Protein AF-A0A5D0TD37-F1 (afdb_monomer_lite)

Foldseek 3Di:
DVVVVCVQQVHDPPHDCNVVVVCCCVPPVVVVVVVVVVVVVVVCCVVVDAFAADDVPDDQVDDDDDDCPDVVVVVVVVVVVVVVVVVVCCPVVPDDCPVVVVDDDDPPDDDPLPFDDLVCLLLLLCLLLQDQDKDWDPDDVIDIDGSSCCSPPVVVCCVVVCVVCVVVVVCVVVVDPDDDRHDFDLLNVLQVVLQVQLVVQLSVLSSVSSRLRVCCVVVVNDSVVSSVCSNVSNVPVSVVSSVVSSVVSVVVVVVLQCCQWQAAFAVDWDQDPVGDIDTDHDHPDDADPVRTGHDDDDSDDRDRYVVVVVLDDDDADDDPDGPDDDDDRPDDPPDDPPPPDPPDPDDDDDDDDDD

pLDDT: mean 88.81, std 14.33, range [35.94, 98.69]

Sequence (355 aa):
GSWLTSSIFGGEFPGTIIISRFFIAHVLLIPALLLALITVHLGLVFTQKHTQWPGPGRTNGNVVGERFFPRYALKQGGFFMIVFGVIALMGGLFQINPIWLFGPYEAWVVSAASQPDWYVMFLDGSTRLMPAWQIDIPLGDGYVIPPLFWPTVVLPGILVGLSTLYPFVEARHLKDYRTHHLLQRPRDVPARTAVGAMAVSFYLVLTLSGANDVIADKFQISLNAMTWAGRVGLLILPPLAYFVTYRICLGLQQHDREVLAHGVETGIIRRLPDGKFVEVHQPLSAQDHDGHGALEYTGWVVPKKMNRLGALGPAIRGFFYPIEKPVDAPVSPGHPPVEPRPERTEISSGSESRH

Secondary structure (DSSP, 8-state):
-HHHHHHHHTSSTT-SSHHHHHHHIIIIIHHHHHHHHHHHHHHHHHHH---B--BTTB-TT---S--IIIIIHHHHHHHHHHHHHHHHHHHHHS----GGGT-S--TT---TT----TTTHHHHHHHHH-----EEE-STT-EEE-TTHIIIIIHHHHHHHHHHHHHHHHHHHHT--S---BPPPGGGSHHHHHHHHHHHHHHHHHHHHHTHHHHHHHHT--HHHHHHHHHHHHHHHHHHHHHHHHHHHHHHHHHHHHHHHH-EEEEEEEE-TTS-EEEEEE-SS---TTS--PPPP-SSPPP-SGGGGT-SPPPPS-SSS-SSPPPPP---TT----PPPPP----PPP-----

Structure (mmCIF, N/CA/C/O backbone):
data_AF-A0A5D0TD37-F1
#
_entry.id   AF-A0A5D0TD37-F1
#
loop_
_atom_site.group_PDB
_atom_site.id
_atom_site.type_symbol
_atom_site.label_atom_id
_atom_site.label_alt_id
_atom_site.label_comp_id
_atom_site.label_asym_id
_atom_site.label_entity_id
_atom_site.label_seq_id
_atom_site.pdbx_PDB_ins_code
_atom_site.Cartn_x
_atom_site.Cartn_y
_atom_site.Cartn_z
_atom_site.occupancy
_atom_site.B_iso_or_equiv
_atom_site.auth_seq_id
_atom_site.auth_comp_id
_atom_site.auth_asym_id
_atom_site.auth_atom_id
_atom_site.pdbx_PDB_model_num
ATOM 1 N N . GLY A 1 1 ? -3.755 -3.400 29.882 1.00 87.69 1 GLY A N 1
ATOM 2 C CA . GLY A 1 1 ? -4.125 -3.882 31.229 1.00 87.69 1 GLY A CA 1
ATOM 3 C C . GLY A 1 1 ? -4.725 -2.749 32.040 1.00 87.69 1 GLY A C 1
ATOM 4 O O . GLY A 1 1 ? -4.600 -1.604 31.617 1.00 87.69 1 GLY A O 1
ATOM 5 N N . SER A 1 2 ? -5.343 -3.068 33.177 1.00 89.44 2 SER A N 1
ATOM 6 C CA . SER A 1 2 ? -6.130 -2.148 34.020 1.00 89.44 2 SER A CA 1
ATOM 7 C C . SER A 1 2 ? -5.374 -0.889 34.458 1.00 89.44 2 SER A C 1
ATOM 9 O O . SER A 1 2 ? -5.903 0.209 34.346 1.00 89.44 2 SER A O 1
ATOM 11 N N . TRP A 1 3 ? -4.105 -1.015 34.856 1.00 92.88 3 TRP A N 1
ATOM 12 C CA . TRP A 1 3 ? -3.267 0.139 35.210 1.00 92.88 3 TRP A CA 1
ATOM 13 C C . TRP A 1 3 ? -3.167 1.161 34.077 1.00 92.88 3 TRP A C 1
ATOM 15 O O . TRP A 1 3 ? -3.438 2.339 34.280 1.00 92.88 3 TRP A O 1
ATOM 25 N N . LEU A 1 4 ? -2.845 0.703 32.864 1.00 92.94 4 LEU A N 1
ATOM 26 C CA . LEU A 1 4 ? -2.710 1.581 31.704 1.00 92.94 4 LEU A CA 1
ATOM 27 C C . LEU A 1 4 ? -4.043 2.252 31.349 1.00 92.94 4 LEU A C 1
ATOM 29 O O . LEU A 1 4 ? -4.063 3.447 31.069 1.00 92.94 4 LEU A O 1
ATOM 33 N N . THR A 1 5 ? -5.155 1.511 31.384 1.00 91.75 5 THR A N 1
ATOM 34 C CA . THR A 1 5 ? -6.478 2.078 31.087 1.00 91.75 5 THR A CA 1
ATOM 35 C C . THR A 1 5 ? -6.867 3.125 32.126 1.00 91.75 5 THR A C 1
ATOM 37 O O . THR A 1 5 ? -7.169 4.255 31.749 1.00 91.75 5 THR A O 1
ATOM 40 N N . SER A 1 6 ? -6.757 2.822 33.423 1.00 92.06 6 SER A N 1
ATOM 41 C CA . SER A 1 6 ? -7.055 3.784 34.490 1.00 92.06 6 SER A CA 1
ATOM 42 C C . SER A 1 6 ? -6.136 5.004 34.429 1.00 92.06 6 SER A C 1
ATOM 44 O O . SER A 1 6 ? -6.597 6.128 34.614 1.00 92.06 6 SER A O 1
ATOM 46 N N . SER A 1 7 ? -4.854 4.821 34.087 1.00 91.81 7 SER A N 1
ATOM 47 C CA . SER A 1 7 ? -3.923 5.931 33.887 1.00 91.81 7 SER A CA 1
ATOM 48 C C . SER A 1 7 ? -4.301 6.812 32.705 1.00 91.81 7 SER A C 1
ATOM 50 O O . SER A 1 7 ? -4.139 8.018 32.834 1.00 91.81 7 SER A O 1
ATOM 52 N N . ILE A 1 8 ? -4.801 6.262 31.591 1.00 92.25 8 ILE A N 1
ATOM 53 C CA . ILE A 1 8 ? -5.193 7.013 30.383 1.00 92.25 8 ILE A CA 1
ATOM 54 C C . ILE A 1 8 ? -6.526 7.748 30.571 1.00 92.25 8 ILE A C 1
ATOM 56 O O . ILE A 1 8 ? -6.632 8.916 30.191 1.00 92.25 8 ILE A O 1
ATOM 60 N N . PHE A 1 9 ? -7.518 7.104 31.186 1.00 93.12 9 PHE A N 1
ATOM 61 C CA . PHE A 1 9 ? -8.839 7.697 31.417 1.00 93.12 9 PHE A CA 1
ATOM 62 C C . PHE A 1 9 ? -8.908 8.562 32.681 1.00 93.12 9 PHE A C 1
ATOM 64 O O . PHE A 1 9 ? -9.804 9.394 32.800 1.00 93.12 9 PHE A O 1
ATOM 71 N N . GLY A 1 10 ? -7.953 8.408 33.604 1.00 91.31 10 GLY A N 1
ATOM 72 C CA . GLY A 1 10 ? -8.008 9.040 34.925 1.00 91.31 10 GLY A CA 1
ATOM 73 C C . GLY A 1 10 ? -9.051 8.413 35.851 1.00 91.31 10 GLY A C 1
ATOM 74 O O . GLY A 1 10 ? -9.553 9.098 36.734 1.00 91.31 10 GLY A O 1
ATOM 75 N N . GLY A 1 11 ? -9.408 7.147 35.624 1.00 91.56 11 GLY A N 1
ATOM 76 C CA . GLY A 1 11 ? -10.510 6.456 36.289 1.00 91.56 11 GLY A CA 1
ATOM 77 C C . GLY A 1 11 ? -11.172 5.440 35.359 1.00 91.56 11 GLY A C 1
ATOM 78 O O . GLY A 1 11 ? -10.503 4.850 34.507 1.00 91.56 11 GLY A O 1
ATOM 79 N N . GLU A 1 12 ? -12.479 5.243 35.527 1.00 90.31 12 GLU A N 1
ATOM 80 C CA . GLU A 1 12 ? -13.299 4.408 34.647 1.00 90.31 12 GLU A CA 1
ATOM 81 C C . GLU A 1 12 ? -13.673 5.135 33.347 1.00 90.31 12 GLU A C 1
ATOM 83 O O . GLU A 1 12 ? -13.739 6.365 33.278 1.00 90.31 12 GLU A O 1
ATOM 88 N N . PHE A 1 13 ? -13.914 4.355 32.295 1.00 89.31 13 PHE A N 1
ATOM 89 C CA . PHE A 1 13 ? -14.452 4.855 31.033 1.00 89.31 13 PHE A CA 1
ATOM 90 C C . PHE A 1 13 ? -15.883 5.401 31.232 1.00 89.31 13 PHE A C 1
ATOM 92 O O . PHE A 1 13 ? -16.647 4.783 31.972 1.00 89.31 13 PHE A O 1
ATOM 99 N N . PRO A 1 14 ? -16.295 6.504 30.567 1.00 86.62 14 PRO A N 1
ATOM 100 C CA . PRO A 1 14 ? -15.584 7.269 29.530 1.00 86.62 14 PRO A CA 1
ATOM 101 C C . PRO A 1 14 ? -14.564 8.296 30.046 1.00 86.62 14 PRO A C 1
ATOM 103 O O . PRO A 1 14 ? -13.754 8.790 29.262 1.00 86.62 14 PRO A O 1
ATOM 106 N N . GLY A 1 15 ? -14.553 8.583 31.351 1.00 87.81 15 GLY A N 1
ATOM 107 C CA . GLY A 1 15 ? -13.680 9.585 31.970 1.00 87.81 15 GLY A CA 1
ATOM 108 C C . GLY A 1 15 ? -13.962 11.027 31.513 1.00 87.81 15 GLY A C 1
ATOM 109 O O . GLY A 1 15 ? -14.724 11.276 30.583 1.00 87.81 15 GLY A O 1
ATOM 110 N N . THR A 1 16 ? -13.338 12.010 32.170 1.00 90.31 16 THR A N 1
ATOM 111 C CA . THR A 1 16 ? -13.520 13.448 31.853 1.00 90.31 16 THR A CA 1
ATOM 112 C C . THR A 1 16 ? -12.291 14.098 31.220 1.00 90.31 16 THR A C 1
ATOM 114 O O . THR A 1 16 ? -12.385 15.168 30.626 1.00 90.31 16 THR A O 1
ATOM 117 N N . ILE A 1 17 ? -11.125 13.453 31.317 1.00 93.56 17 ILE A N 1
ATOM 118 C CA . ILE A 1 17 ? -9.838 14.026 30.888 1.00 93.56 17 ILE A CA 1
ATOM 119 C C . ILE A 1 17 ? -9.311 13.444 29.572 1.00 93.56 17 ILE A C 1
ATOM 121 O O . ILE A 1 17 ? -8.309 13.931 29.045 1.00 93.56 17 ILE A O 1
ATOM 125 N N . ILE A 1 18 ? -9.961 12.404 29.036 1.00 93.06 18 ILE A N 1
ATOM 126 C CA . ILE A 1 18 ? -9.484 11.676 27.854 1.00 93.06 18 ILE A CA 1
ATOM 127 C C . ILE A 1 18 ? -9.431 12.569 26.612 1.00 93.06 18 ILE A C 1
ATOM 129 O O . ILE A 1 18 ? -8.417 12.586 25.917 1.00 93.06 18 ILE A O 1
ATOM 133 N N . ILE A 1 19 ? -10.473 13.376 26.387 1.00 93.44 19 ILE A N 1
ATOM 134 C CA . ILE A 1 19 ? -10.563 14.283 25.237 1.00 93.44 19 ILE A CA 1
ATOM 135 C C . ILE A 1 19 ? -9.440 15.318 25.303 1.00 93.44 19 ILE A C 1
ATOM 137 O O . ILE A 1 19 ? -8.712 15.488 24.331 1.00 93.44 19 ILE A O 1
ATOM 141 N N . SER A 1 20 ? -9.228 15.950 26.460 1.00 94.50 20 SER A N 1
ATOM 142 C CA . SER A 1 20 ? -8.161 16.942 26.644 1.00 94.50 20 SER A CA 1
ATOM 143 C C . SER A 1 20 ? -6.769 16.347 26.417 1.00 94.50 20 SER A C 1
ATOM 145 O O . SER A 1 20 ? -5.919 16.965 25.777 1.00 94.50 20 SER A O 1
ATOM 147 N N . ARG A 1 21 ? -6.530 15.119 26.893 1.00 94.75 21 ARG A N 1
ATOM 148 C CA . ARG A 1 21 ? -5.259 14.412 26.671 1.00 94.75 21 ARG A CA 1
ATOM 149 C C . ARG A 1 21 ? -5.041 14.078 25.202 1.00 94.75 21 ARG A C 1
ATOM 151 O O . ARG A 1 21 ? -3.959 14.329 24.675 1.00 94.75 21 ARG A O 1
ATOM 158 N N . PHE A 1 22 ? -6.059 13.535 24.542 1.00 95.00 22 PHE A N 1
ATOM 159 C CA . PHE A 1 22 ? -5.979 13.176 23.130 1.00 95.00 22 PHE A CA 1
ATOM 160 C C . PHE A 1 22 ? -5.899 14.405 22.232 1.00 95.00 22 PHE A C 1
ATOM 162 O O . PHE A 1 22 ? -5.194 14.350 21.235 1.00 95.00 22 PHE A O 1
ATOM 169 N N . PHE A 1 23 ? -6.503 15.531 22.611 1.00 96.94 23 PHE A N 1
ATOM 170 C CA . PHE A 1 23 ? -6.333 16.802 21.912 1.00 96.94 23 PHE A CA 1
ATOM 171 C C . PHE A 1 23 ? -4.865 17.250 21.911 1.00 96.94 23 PHE A C 1
ATOM 173 O O . PHE A 1 23 ? -4.303 17.507 20.848 1.00 96.94 23 PHE A O 1
ATOM 180 N N . ILE A 1 24 ? -4.202 17.260 23.076 1.00 97.19 24 ILE A N 1
ATOM 181 C CA . ILE A 1 24 ? -2.771 17.606 23.174 1.00 97.19 24 ILE A CA 1
ATOM 182 C C . ILE A 1 24 ? -1.916 16.601 22.391 1.00 97.19 24 ILE A C 1
ATOM 184 O O . ILE A 1 24 ? -1.012 16.992 21.650 1.00 97.19 24 ILE A O 1
ATOM 188 N N . ALA A 1 25 ? -2.206 15.304 22.519 1.00 97.00 25 ALA A N 1
ATOM 189 C CA . ALA A 1 25 ? -1.480 14.277 21.784 1.00 97.00 25 ALA A CA 1
ATOM 190 C C . ALA A 1 25 ? -1.639 14.436 20.263 1.00 97.00 25 ALA A C 1
ATOM 192 O O . ALA A 1 25 ? -0.654 14.354 19.536 1.00 97.00 25 ALA A O 1
ATOM 193 N N . HIS A 1 26 ? -2.855 14.697 19.787 1.00 96.62 26 HIS A N 1
ATOM 194 C CA . HIS A 1 26 ? -3.200 14.748 18.371 1.00 96.62 26 HIS A CA 1
ATOM 195 C C . HIS A 1 26 ? -2.776 16.045 17.685 1.00 96.62 26 HIS A C 1
ATOM 197 O O . HIS A 1 26 ? -2.379 15.996 16.530 1.00 96.62 26 HIS A O 1
ATOM 203 N N . VAL A 1 27 ? -2.850 17.191 18.365 1.00 97.38 27 VAL A N 1
ATOM 204 C CA . VAL A 1 27 ? -2.509 18.494 17.768 1.00 97.38 27 VAL A CA 1
ATOM 205 C C . VAL A 1 27 ? -1.023 18.813 17.917 1.00 97.38 27 VAL A C 1
ATOM 207 O O . VAL A 1 27 ? -0.440 19.421 17.022 1.00 97.38 27 VAL A O 1
ATOM 210 N N . LEU A 1 28 ? -0.393 18.397 19.023 1.00 97.62 28 LEU A N 1
ATOM 211 C CA . LEU A 1 28 ? 0.990 18.762 19.333 1.00 97.62 28 LEU A CA 1
ATOM 212 C C . LEU A 1 28 ? 1.945 17.569 19.272 1.00 97.62 28 LEU A C 1
ATOM 214 O O . LEU A 1 28 ? 2.843 17.553 18.435 1.00 97.62 28 LEU A O 1
ATOM 218 N N . LEU A 1 29 ? 1.782 16.582 20.158 1.00 98.00 29 LEU A N 1
ATOM 219 C CA . LEU A 1 29 ? 2.836 15.584 20.399 1.00 98.00 29 LEU A CA 1
ATOM 220 C C . LEU A 1 29 ? 3.072 14.667 19.191 1.00 98.00 29 LEU A C 1
ATOM 222 O O . LEU A 1 29 ? 4.211 14.505 18.754 1.00 98.00 29 LEU A O 1
ATOM 226 N N . ILE A 1 30 ? 2.005 14.084 18.640 1.00 97.81 30 ILE A N 1
ATOM 227 C CA . ILE A 1 30 ? 2.081 13.169 17.497 1.00 97.81 30 ILE A CA 1
ATOM 228 C C . ILE A 1 30 ? 2.502 13.927 16.227 1.00 97.81 30 ILE A C 1
ATOM 230 O O . ILE A 1 30 ? 3.454 13.475 15.590 1.00 97.81 30 ILE A O 1
ATOM 234 N N . PRO A 1 31 ? 1.908 15.083 15.856 1.00 98.12 31 PRO A N 1
ATOM 235 C CA . PRO A 1 31 ? 2.363 15.831 14.684 1.00 98.12 31 PRO A CA 1
ATOM 236 C C . PRO A 1 31 ? 3.806 16.319 14.789 1.00 98.12 31 PRO A C 1
ATOM 238 O O . PRO A 1 31 ? 4.536 16.236 13.805 1.00 98.12 31 PRO A O 1
ATOM 241 N N . ALA A 1 32 ? 4.252 16.778 15.964 1.00 98.31 32 ALA A N 1
ATOM 242 C CA . ALA A 1 32 ? 5.643 17.185 16.160 1.00 98.31 32 ALA A CA 1
ATOM 243 C C . ALA A 1 32 ? 6.607 16.001 15.985 1.00 98.31 32 ALA A C 1
ATOM 245 O O . ALA A 1 32 ? 7.630 16.134 15.310 1.00 98.31 32 ALA A O 1
ATOM 246 N N . LEU A 1 33 ? 6.262 14.828 16.530 1.00 98.38 33 LEU A N 1
ATOM 247 C CA . LEU A 1 33 ? 7.037 13.604 16.330 1.00 98.38 33 LEU A CA 1
ATOM 248 C C . LEU A 1 33 ? 7.071 13.192 14.851 1.00 98.38 33 LEU A C 1
ATOM 250 O O . LEU A 1 33 ? 8.140 12.876 14.330 1.00 98.38 33 LEU A O 1
ATOM 254 N N . LEU A 1 34 ? 5.930 13.230 14.157 1.00 98.12 34 LEU A N 1
ATOM 255 C CA . LEU A 1 34 ? 5.853 12.927 12.727 1.00 98.12 34 LEU A CA 1
ATOM 256 C C . LEU A 1 34 ? 6.692 13.903 11.900 1.00 98.12 34 LEU A C 1
ATOM 258 O O . LEU A 1 34 ? 7.434 13.462 11.029 1.00 98.12 34 LEU A O 1
ATOM 262 N N . LEU A 1 35 ? 6.641 15.204 12.193 1.00 98.25 35 LEU A N 1
ATOM 263 C CA . LEU A 1 35 ? 7.461 16.210 11.518 1.00 98.25 35 LEU A CA 1
ATOM 264 C C . LEU A 1 35 ? 8.959 15.941 11.723 1.00 98.25 35 LEU A C 1
ATOM 266 O O . LEU A 1 35 ? 9.732 16.011 10.764 1.00 98.25 35 LEU A O 1
ATOM 270 N N . ALA A 1 36 ? 9.370 15.585 12.943 1.00 98.31 36 ALA A N 1
ATOM 271 C CA . ALA A 1 36 ? 10.752 15.215 13.238 1.00 98.31 36 ALA A CA 1
ATOM 272 C C . ALA A 1 36 ? 11.183 13.962 12.456 1.00 98.31 36 ALA A C 1
ATOM 274 O O . ALA A 1 36 ? 12.224 13.972 11.797 1.00 98.31 36 ALA A O 1
ATOM 275 N N . LEU A 1 37 ? 10.362 12.908 12.458 1.00 98.25 37 LEU A N 1
ATOM 276 C CA . LEU A 1 37 ? 10.634 11.670 11.722 1.00 98.25 37 LEU A CA 1
ATOM 277 C C . LEU A 1 37 ? 10.657 11.886 10.205 1.00 98.25 37 LEU A C 1
ATOM 279 O O . LEU A 1 37 ? 11.543 11.358 9.539 1.00 98.25 37 LEU A O 1
ATOM 283 N N . ILE A 1 38 ? 9.745 12.691 9.653 1.00 98.25 38 ILE A N 1
ATOM 284 C CA . ILE A 1 38 ? 9.733 13.063 8.230 1.00 98.25 38 ILE A CA 1
ATOM 285 C C . ILE A 1 38 ? 10.999 13.844 7.879 1.00 98.25 38 ILE A C 1
ATOM 287 O O . ILE A 1 38 ? 11.619 13.574 6.853 1.00 98.25 38 ILE A O 1
ATOM 291 N N . THR A 1 39 ? 11.425 14.772 8.737 1.00 98.12 39 THR A N 1
ATOM 292 C CA . THR A 1 39 ? 12.661 15.541 8.531 1.00 98.12 39 THR A CA 1
ATOM 293 C C . THR A 1 39 ? 13.878 14.619 8.489 1.00 98.12 39 THR A C 1
ATOM 295 O O . THR A 1 39 ? 14.682 14.708 7.561 1.00 98.12 39 THR A O 1
ATOM 298 N N . VAL A 1 40 ? 13.987 13.683 9.439 1.00 98.25 40 VAL A N 1
ATOM 299 C CA . VAL A 1 40 ? 15.049 12.665 9.444 1.00 98.25 40 VAL A CA 1
ATOM 300 C C . VAL A 1 40 ? 14.966 11.791 8.192 1.00 98.25 40 VAL A C 1
ATOM 302 O O . VAL A 1 40 ? 15.973 11.597 7.517 1.00 98.25 40 VAL A O 1
ATOM 305 N N . HIS A 1 41 ? 13.776 11.307 7.838 1.00 97.56 41 HIS A N 1
ATOM 306 C CA . HIS A 1 41 ? 13.551 10.470 6.662 1.00 97.56 41 HIS A CA 1
ATOM 307 C C . HIS A 1 41 ? 13.995 11.164 5.365 1.00 97.56 41 HIS A C 1
ATOM 309 O O . HIS A 1 41 ? 14.777 10.601 4.600 1.00 97.56 41 HIS A O 1
ATOM 315 N N . LEU A 1 42 ? 13.562 12.407 5.135 1.00 96.62 42 LEU A N 1
ATOM 316 C CA . LEU A 1 42 ? 13.957 13.185 3.958 1.00 96.62 42 LEU A CA 1
ATOM 317 C C . LEU A 1 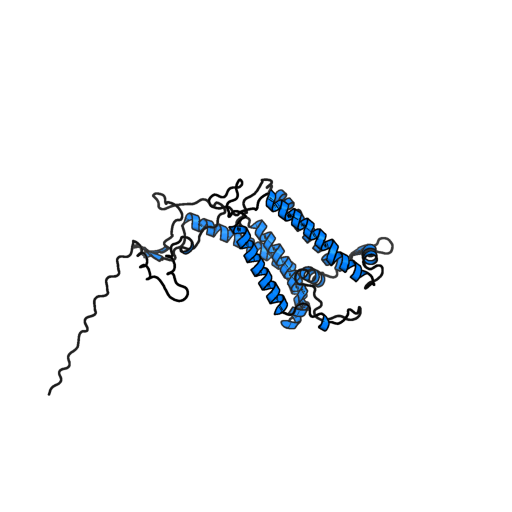42 ? 15.454 13.520 3.970 1.00 96.62 42 LEU A C 1
ATOM 319 O O . LEU A 1 42 ? 16.097 13.464 2.921 1.00 96.62 42 LEU A O 1
ATOM 323 N N . GLY A 1 43 ? 16.026 13.806 5.143 1.00 97.75 43 GLY A N 1
ATOM 324 C CA . GLY A 1 43 ? 17.466 13.998 5.317 1.00 97.75 43 GLY A CA 1
ATOM 325 C C . GLY A 1 43 ? 18.273 12.760 4.917 1.00 97.75 43 GLY A C 1
ATOM 326 O O . GLY A 1 43 ? 19.257 12.874 4.182 1.00 97.75 43 GLY A O 1
ATOM 327 N N . LEU A 1 44 ? 17.826 11.566 5.317 1.00 97.31 44 LEU A N 1
ATOM 328 C CA . LEU A 1 44 ? 18.429 10.294 4.908 1.00 97.31 44 LEU A CA 1
ATOM 329 C C . LEU A 1 44 ? 18.326 10.085 3.393 1.00 97.31 44 LEU A C 1
ATOM 331 O O . LEU A 1 44 ? 19.335 9.808 2.756 1.00 97.31 44 LEU A O 1
ATOM 335 N N . VAL A 1 45 ? 17.156 10.299 2.786 1.00 94.94 45 VAL A N 1
ATOM 336 C CA . VAL A 1 45 ? 16.982 10.152 1.327 1.00 94.94 45 VAL A CA 1
ATOM 337 C C . VAL A 1 45 ? 17.857 11.144 0.547 1.00 94.94 45 VAL A C 1
ATOM 339 O O . VAL A 1 45 ? 18.433 10.798 -0.486 1.00 94.94 45 VAL A O 1
ATOM 342 N N . PHE A 1 46 ? 18.002 12.377 1.038 1.00 93.56 46 PHE A N 1
ATOM 343 C CA . PHE A 1 46 ? 18.823 13.399 0.386 1.00 93.56 46 PHE A CA 1
ATOM 344 C C . PHE A 1 46 ? 20.326 13.089 0.468 1.00 93.56 46 PHE A C 1
ATOM 346 O O . PHE A 1 46 ? 21.061 13.254 -0.516 1.00 93.56 46 PHE A O 1
ATOM 353 N N . THR A 1 47 ? 20.783 12.627 1.635 1.00 95.12 47 THR A N 1
ATOM 354 C CA . THR A 1 47 ? 22.193 12.302 1.893 1.00 95.12 47 THR A CA 1
ATOM 355 C C . THR A 1 47 ? 22.608 10.987 1.238 1.00 95.12 47 THR A C 1
ATOM 357 O O . THR A 1 47 ? 23.627 10.954 0.552 1.00 95.12 47 THR A O 1
ATOM 360 N N . GLN A 1 48 ? 21.793 9.937 1.362 1.00 94.81 48 GLN A N 1
ATOM 361 C CA . GLN A 1 48 ? 22.071 8.598 0.825 1.00 94.81 48 GLN A CA 1
ATOM 362 C C . GLN A 1 48 ? 21.740 8.450 -0.667 1.00 94.81 48 GLN A C 1
ATOM 364 O O . GLN A 1 48 ? 22.124 7.456 -1.278 1.00 94.81 48 GLN A O 1
ATOM 369 N N . LYS A 1 49 ? 21.098 9.467 -1.260 1.00 93.38 49 LYS A N 1
ATOM 370 C CA . LYS A 1 49 ? 20.554 9.484 -2.626 1.00 93.38 49 LYS A CA 1
ATOM 371 C C . LYS A 1 49 ? 19.390 8.508 -2.818 1.00 93.38 49 LYS A C 1
ATOM 373 O O . LYS A 1 49 ? 19.269 7.480 -2.162 1.00 93.38 49 LYS A O 1
ATOM 378 N N . HIS A 1 50 ? 18.503 8.857 -3.747 1.00 94.25 50 HIS A N 1
ATOM 379 C CA . HIS A 1 50 ? 17.340 8.032 -4.053 1.00 94.25 50 HIS A CA 1
ATOM 380 C C . HIS A 1 50 ? 17.753 6.780 -4.838 1.00 94.25 50 HIS A C 1
ATOM 382 O O . HIS A 1 50 ? 18.611 6.843 -5.721 1.00 94.25 50 HIS A O 1
ATOM 388 N N . THR A 1 51 ? 17.096 5.657 -4.558 1.00 95.25 51 THR A N 1
ATOM 389 C CA . THR A 1 51 ? 17.239 4.421 -5.336 1.00 95.25 51 THR A CA 1
ATOM 390 C C . THR A 1 51 ? 16.686 4.595 -6.752 1.00 95.25 51 THR A C 1
ATOM 392 O O . THR A 1 51 ? 15.796 5.416 -6.997 1.00 95.25 51 THR A O 1
ATOM 395 N N . GLN A 1 52 ? 17.200 3.816 -7.704 1.00 95.62 52 GLN A N 1
ATOM 396 C CA . GLN A 1 52 ? 16.769 3.869 -9.103 1.00 95.62 52 GLN A CA 1
ATOM 397 C C . GLN A 1 52 ? 16.561 2.469 -9.680 1.00 95.62 52 GLN A C 1
ATOM 399 O O . GLN A 1 52 ? 17.222 1.512 -9.287 1.00 95.62 52 GLN A O 1
ATOM 404 N N . TRP A 1 53 ? 15.658 2.341 -10.650 1.00 96.06 53 TRP A N 1
ATOM 405 C CA . TRP A 1 53 ? 15.554 1.118 -11.450 1.00 96.06 53 TRP A CA 1
ATOM 406 C C . TRP A 1 53 ? 16.834 0.922 -12.281 1.00 96.06 53 TRP A C 1
ATOM 408 O O . TRP A 1 53 ? 17.323 1.932 -12.802 1.00 96.06 53 TRP A O 1
ATOM 418 N N . PRO A 1 54 ? 17.350 -0.315 -12.462 1.00 95.50 54 PRO A N 1
ATOM 419 C CA . PRO A 1 54 ? 18.428 -0.604 -13.421 1.00 95.50 54 PRO A CA 1
ATOM 420 C C . PRO A 1 54 ? 18.027 -0.109 -14.809 1.00 95.50 54 PRO A C 1
ATOM 422 O O . PRO A 1 54 ? 16.854 0.140 -15.026 1.00 95.50 54 PRO A O 1
ATOM 425 N N . GLY A 1 55 ? 18.956 0.080 -15.738 1.00 93.38 55 GLY A N 1
ATOM 426 C CA . GLY A 1 55 ? 18.644 0.572 -17.083 1.00 93.38 55 GLY A CA 1
ATOM 427 C C . GLY A 1 55 ? 19.870 1.155 -17.782 1.00 93.38 55 GLY A C 1
ATOM 428 O O . GLY A 1 55 ? 20.955 1.160 -17.197 1.00 93.38 55 GLY A O 1
ATOM 429 N N . PRO A 1 56 ? 19.723 1.668 -19.015 1.00 91.06 56 PRO A N 1
ATOM 430 C CA . PRO A 1 56 ? 20.845 2.220 -19.769 1.00 91.06 56 PRO A CA 1
ATOM 431 C C . PRO A 1 56 ? 21.601 3.298 -18.979 1.00 91.06 56 PRO A C 1
ATOM 433 O O . PRO A 1 56 ? 21.005 4.261 -18.494 1.00 91.06 56 PRO A O 1
ATOM 436 N N . GLY A 1 57 ? 22.915 3.114 -18.819 1.00 92.06 57 GLY A N 1
ATOM 437 C CA . GLY A 1 57 ? 23.794 4.037 -18.092 1.00 92.06 57 GLY A CA 1
ATOM 438 C C . GLY A 1 57 ? 23.623 4.057 -16.567 1.00 92.06 57 GLY A C 1
ATOM 439 O O . GLY A 1 57 ? 24.281 4.859 -15.906 1.00 92.06 57 GLY A O 1
ATOM 440 N N . ARG A 1 58 ? 22.770 3.205 -15.985 1.00 95.00 58 ARG A N 1
ATOM 441 C CA . ARG A 1 58 ? 22.519 3.148 -14.537 1.00 95.00 58 ARG A CA 1
ATOM 442 C C . ARG A 1 58 ? 23.329 2.038 -13.884 1.00 95.00 58 ARG A C 1
ATOM 444 O O . ARG A 1 58 ? 23.195 0.873 -14.244 1.00 95.00 58 ARG A O 1
ATOM 451 N N . THR A 1 59 ? 24.134 2.398 -12.894 1.00 94.00 59 THR A N 1
ATOM 452 C CA . THR A 1 59 ? 24.972 1.481 -12.116 1.00 94.00 59 THR A CA 1
ATOM 453 C C . THR A 1 59 ? 24.696 1.661 -10.622 1.00 94.00 59 THR A C 1
ATOM 455 O O . THR A 1 59 ? 23.983 2.579 -10.218 1.00 94.00 59 THR A O 1
ATOM 458 N N . ASN A 1 60 ? 25.262 0.795 -9.776 1.00 92.62 60 ASN A N 1
ATOM 459 C CA . ASN A 1 60 ? 25.170 0.967 -8.321 1.00 92.62 60 ASN A CA 1
ATOM 460 C C . ASN A 1 60 ? 25.945 2.197 -7.810 1.00 92.62 60 ASN A C 1
ATOM 462 O O . ASN A 1 60 ? 25.695 2.645 -6.700 1.00 92.62 60 ASN A O 1
ATOM 466 N N . GLY A 1 61 ? 26.881 2.740 -8.594 1.00 94.00 61 GLY A N 1
ATOM 467 C CA . GLY A 1 61 ? 27.721 3.872 -8.192 1.00 94.00 61 GLY A CA 1
ATOM 468 C C . GLY A 1 61 ? 27.241 5.230 -8.704 1.00 94.00 61 GLY A C 1
ATOM 469 O O . GLY A 1 61 ? 27.959 6.215 -8.549 1.00 94.00 61 GLY A O 1
ATOM 470 N N . ASN A 1 62 ? 26.082 5.305 -9.364 1.00 95.00 62 ASN A N 1
ATOM 471 C CA . ASN A 1 62 ? 25.591 6.550 -9.947 1.00 95.00 62 ASN A CA 1
ATOM 472 C C . ASN A 1 62 ? 24.085 6.749 -9.754 1.00 95.00 62 ASN A C 1
ATOM 474 O O . ASN A 1 62 ? 23.356 5.844 -9.362 1.00 95.00 62 ASN A O 1
ATOM 478 N N . VAL A 1 63 ? 23.621 7.960 -10.064 1.00 94.44 63 VAL A N 1
ATOM 479 C CA . VAL A 1 63 ? 22.199 8.307 -10.130 1.00 94.44 63 VAL A CA 1
ATOM 480 C C . VAL A 1 63 ? 21.954 9.009 -11.456 1.00 94.44 63 VAL A C 1
ATOM 482 O O . VAL A 1 63 ? 22.556 10.046 -11.731 1.00 94.44 63 VAL A O 1
ATOM 485 N N . VAL A 1 64 ? 21.076 8.444 -12.284 1.00 94.19 64 VAL A N 1
ATOM 486 C CA . VAL A 1 64 ? 20.742 8.988 -13.604 1.00 94.19 64 VAL A CA 1
ATOM 487 C C . VAL A 1 64 ? 19.328 9.551 -13.572 1.00 94.19 64 VAL A C 1
ATOM 489 O O . VAL A 1 64 ? 18.347 8.810 -13.475 1.00 94.19 64 VAL A O 1
ATOM 492 N N . GLY A 1 65 ? 19.212 10.870 -13.701 1.00 91.38 65 GLY A N 1
ATOM 493 C CA . GLY A 1 65 ? 17.928 11.557 -13.669 1.00 91.38 65 GLY A CA 1
ATOM 494 C C . GLY A 1 65 ? 18.034 13.058 -13.909 1.00 91.38 65 GLY A C 1
ATOM 495 O O . GLY A 1 65 ? 19.063 13.582 -14.334 1.00 91.38 65 GLY A O 1
ATOM 496 N N . GLU A 1 66 ? 16.934 13.753 -13.644 1.00 91.88 66 GLU A N 1
ATOM 497 C CA . GLU A 1 66 ? 16.861 15.210 -13.724 1.00 91.88 66 GLU A CA 1
ATOM 498 C C . GLU A 1 66 ? 17.507 15.840 -12.474 1.00 91.88 66 GLU A C 1
ATOM 500 O O . GLU A 1 66 ? 17.384 15.315 -11.366 1.00 91.88 66 GLU A O 1
ATOM 505 N N . ARG A 1 67 ? 18.184 16.987 -12.632 1.00 92.44 67 ARG A N 1
ATOM 506 C CA . ARG A 1 67 ? 18.670 17.774 -11.485 1.00 92.44 67 ARG A CA 1
ATOM 507 C C . ARG A 1 67 ? 17.484 18.286 -10.660 1.00 92.44 67 ARG A C 1
ATOM 509 O O . ARG A 1 67 ? 16.428 18.586 -11.220 1.00 92.44 67 ARG A O 1
ATOM 516 N N . PHE A 1 68 ? 17.692 18.449 -9.350 1.00 90.38 68 PHE A N 1
ATOM 517 C CA . PHE A 1 68 ? 16.658 18.926 -8.422 1.00 90.38 68 PHE A CA 1
ATOM 518 C C . PHE A 1 68 ? 16.020 20.247 -8.883 1.00 90.38 68 PHE A C 1
ATOM 520 O O . PHE A 1 68 ? 14.799 20.379 -8.920 1.00 90.38 68 PHE A O 1
ATOM 527 N N . PHE A 1 69 ? 16.846 21.204 -9.305 1.00 93.44 69 PHE A N 1
ATOM 528 C CA . PHE A 1 69 ? 16.394 22.482 -9.838 1.00 93.44 69 PHE A CA 1
ATOM 529 C C . PHE A 1 69 ? 16.859 22.662 -11.293 1.00 93.44 69 PHE A C 1
ATOM 531 O O . PHE A 1 69 ? 17.994 22.288 -11.609 1.00 93.44 69 PHE A O 1
ATOM 538 N N . PRO A 1 70 ? 16.025 23.233 -12.188 1.00 94.19 70 PRO A N 1
ATOM 539 C CA . PRO A 1 70 ? 14.640 23.687 -11.959 1.00 94.19 70 PRO A CA 1
ATOM 540 C C . PRO A 1 70 ? 13.574 22.612 -12.215 1.00 94.19 70 PRO A C 1
ATOM 542 O O . PRO A 1 70 ? 12.468 22.678 -11.682 1.00 94.19 70 PRO A O 1
ATOM 545 N N . ARG A 1 71 ? 13.890 21.618 -13.050 1.00 94.38 71 ARG A N 1
ATOM 546 C CA . ARG A 1 71 ? 12.887 20.739 -13.663 1.00 94.38 71 ARG A CA 1
ATOM 547 C C . ARG A 1 71 ? 12.164 19.851 -12.651 1.00 94.38 71 ARG A C 1
ATOM 549 O O . ARG A 1 71 ? 10.939 19.759 -12.696 1.00 94.38 71 ARG A O 1
ATOM 556 N N . TYR A 1 72 ? 12.902 19.217 -11.740 1.00 93.56 72 TYR A N 1
ATOM 557 C CA . TYR A 1 72 ? 12.306 18.326 -10.748 1.00 93.56 72 TYR A CA 1
ATOM 558 C C . TYR A 1 72 ? 11.434 19.100 -9.749 1.00 93.56 72 TYR A C 1
ATOM 560 O O . TYR A 1 72 ? 10.290 18.712 -9.533 1.00 93.56 72 TYR A O 1
ATOM 568 N N . ALA A 1 73 ? 11.918 20.229 -9.221 1.00 95.00 73 ALA A N 1
ATOM 569 C CA . ALA A 1 73 ? 11.159 21.086 -8.310 1.00 95.00 73 ALA A CA 1
ATOM 570 C C . ALA A 1 73 ? 9.820 21.551 -8.913 1.00 95.00 73 ALA A C 1
ATOM 572 O O . ALA A 1 73 ? 8.787 21.439 -8.256 1.00 95.00 73 ALA A O 1
ATOM 573 N N . LEU A 1 74 ? 9.809 21.987 -10.180 1.00 96.75 74 LEU A N 1
ATOM 574 C CA . LEU A 1 74 ? 8.572 22.381 -10.867 1.00 96.75 74 LEU A CA 1
ATOM 575 C C . LEU A 1 74 ? 7.594 21.210 -11.033 1.00 96.75 74 LEU A C 1
ATOM 577 O O . LEU A 1 74 ? 6.400 21.374 -10.794 1.00 96.75 74 LEU A O 1
ATOM 581 N N . LYS A 1 75 ? 8.082 20.016 -11.397 1.00 96.38 75 LYS A N 1
ATOM 582 C CA . LYS A 1 75 ? 7.234 18.817 -11.525 1.00 96.38 75 LYS A CA 1
ATOM 583 C C . LYS A 1 75 ? 6.636 18.400 -10.179 1.00 96.38 75 LYS A C 1
ATOM 585 O O . LYS A 1 75 ? 5.451 18.090 -10.130 1.00 96.38 75 LYS A O 1
ATOM 590 N N . GLN A 1 76 ? 7.424 18.424 -9.101 1.00 95.62 76 GLN A N 1
ATOM 591 C CA . GLN A 1 76 ? 6.937 18.098 -7.755 1.00 95.62 76 GLN A CA 1
ATOM 592 C C . GLN A 1 76 ? 5.941 19.139 -7.235 1.00 95.62 76 GLN A C 1
ATOM 594 O O . GLN A 1 76 ? 4.902 18.766 -6.700 1.00 95.62 76 GLN A O 1
ATOM 599 N N . GLY A 1 77 ? 6.204 20.433 -7.448 1.00 97.38 77 GLY A N 1
ATOM 600 C CA . GLY A 1 77 ? 5.267 21.503 -7.096 1.00 97.38 77 GLY A CA 1
ATOM 601 C C . GLY A 1 77 ? 3.948 21.403 -7.867 1.00 97.38 77 GLY A C 1
ATOM 602 O O . GLY A 1 77 ? 2.878 21.505 -7.274 1.00 97.38 77 GLY A O 1
ATOM 603 N N . GLY A 1 78 ? 4.007 21.121 -9.173 1.00 97.69 78 GLY A N 1
ATOM 604 C CA . GLY A 1 78 ? 2.813 20.871 -9.984 1.00 97.69 78 GLY A CA 1
ATOM 605 C C . GLY A 1 78 ? 2.024 19.649 -9.506 1.00 97.69 78 GLY A C 1
ATOM 606 O O . GLY A 1 78 ? 0.807 19.723 -9.359 1.00 97.69 78 GLY A O 1
ATOM 607 N N . PHE A 1 79 ? 2.710 18.545 -9.193 1.00 98.00 79 PHE A N 1
ATOM 608 C CA . PHE A 1 79 ? 2.068 17.353 -8.638 1.00 98.00 79 PHE A CA 1
ATOM 609 C C . PHE A 1 79 ? 1.414 17.627 -7.276 1.00 98.00 79 PHE A C 1
ATOM 611 O O . PHE A 1 79 ? 0.278 17.214 -7.060 1.00 98.00 79 PHE A O 1
ATOM 618 N N . PHE A 1 80 ? 2.071 18.390 -6.395 1.00 98.25 80 PHE A N 1
ATOM 619 C CA . PHE A 1 80 ? 1.488 18.837 -5.128 1.00 98.25 80 PHE A CA 1
ATOM 620 C C . PHE A 1 80 ? 0.190 19.624 -5.342 1.00 98.25 80 PHE A C 1
ATOM 622 O O . PHE A 1 80 ? -0.806 19.330 -4.687 1.00 98.25 80 PHE A O 1
ATOM 629 N N . MET A 1 81 ? 0.163 20.570 -6.288 1.00 98.44 81 MET A N 1
ATOM 630 C CA . MET A 1 81 ? -1.045 21.356 -6.579 1.00 98.44 81 MET A CA 1
ATOM 631 C C . MET A 1 81 ? -2.186 20.496 -7.131 1.00 98.44 81 MET A C 1
ATOM 633 O O . MET A 1 81 ? -3.344 20.741 -6.801 1.00 98.44 81 MET A O 1
ATOM 637 N N . ILE A 1 82 ? -1.876 19.461 -7.919 1.00 98.50 82 ILE A N 1
ATOM 638 C CA . ILE A 1 82 ? -2.876 18.490 -8.383 1.00 98.50 82 ILE A CA 1
ATOM 639 C C . ILE A 1 82 ? -3.446 17.704 -7.199 1.00 98.50 82 ILE A C 1
ATOM 641 O O . ILE A 1 82 ? -4.663 17.626 -7.056 1.00 98.50 82 ILE A O 1
ATOM 645 N N . VAL A 1 83 ? -2.589 17.148 -6.336 1.00 98.44 83 VAL A N 1
ATOM 646 C CA . VAL A 1 83 ? -3.026 16.396 -5.147 1.00 98.44 83 VAL A CA 1
ATOM 647 C C . VAL A 1 83 ? -3.867 17.282 -4.226 1.00 98.44 83 VAL A C 1
ATOM 649 O O . VAL A 1 83 ? -4.946 16.872 -3.808 1.00 98.44 83 VAL A O 1
ATOM 652 N N . PHE A 1 84 ? -3.421 18.515 -3.970 1.00 98.38 84 PHE A N 1
ATOM 653 C CA . PHE A 1 84 ? -4.173 19.506 -3.204 1.00 98.38 84 PHE A CA 1
ATOM 654 C C . PHE A 1 84 ? -5.538 19.794 -3.835 1.00 98.38 84 PHE A C 1
ATOM 656 O O . PHE A 1 84 ? -6.549 19.736 -3.142 1.00 98.38 84 PHE A O 1
ATOM 663 N N . GLY A 1 85 ? -5.584 20.049 -5.146 1.00 98.44 85 GLY A N 1
ATOM 664 C CA . GLY A 1 85 ? -6.827 20.306 -5.869 1.00 98.44 85 GLY A CA 1
ATOM 665 C C . GLY A 1 85 ? -7.809 19.138 -5.775 1.00 98.44 85 GLY A C 1
ATOM 666 O O . GLY A 1 85 ? -8.985 19.354 -5.502 1.00 98.44 85 GLY A O 1
ATOM 667 N N . VAL A 1 86 ? -7.330 17.899 -5.922 1.00 98.50 86 VAL A N 1
ATOM 668 C CA . VAL A 1 86 ? -8.161 16.694 -5.771 1.00 98.50 86 VAL A CA 1
ATOM 669 C C . VAL A 1 86 ? -8.695 16.565 -4.344 1.00 98.50 86 VAL A C 1
ATOM 671 O O . VAL A 1 86 ? -9.892 16.356 -4.177 1.00 98.50 86 VAL A O 1
ATOM 674 N N . ILE A 1 87 ? -7.853 16.731 -3.318 1.00 98.19 87 ILE A N 1
ATOM 675 C CA . ILE A 1 87 ? -8.286 16.644 -1.913 1.00 98.19 87 ILE A CA 1
ATOM 676 C C . ILE A 1 87 ? -9.292 17.754 -1.581 1.00 98.19 87 ILE A C 1
ATOM 678 O O . ILE A 1 87 ? -10.309 17.480 -0.949 1.00 98.19 87 ILE A O 1
ATOM 682 N N . ALA A 1 88 ? -9.051 18.986 -2.036 1.00 98.00 88 ALA A N 1
ATOM 683 C CA . ALA A 1 88 ? -9.957 20.112 -1.826 1.00 98.00 88 ALA A CA 1
ATOM 684 C C . ALA A 1 88 ? -11.312 19.890 -2.518 1.00 98.00 88 ALA A C 1
ATOM 686 O O . ALA A 1 88 ? -12.356 20.108 -1.906 1.00 98.00 88 ALA A O 1
ATOM 687 N N . LEU A 1 89 ? -11.307 19.398 -3.763 1.00 98.25 89 LEU A N 1
ATOM 688 C CA . LEU A 1 89 ? -12.530 19.019 -4.473 1.00 98.25 89 LEU A CA 1
ATOM 689 C C . LEU A 1 89 ? -13.260 17.891 -3.750 1.00 98.25 89 LEU A C 1
ATOM 691 O O . LEU A 1 89 ? -14.470 17.973 -3.579 1.00 98.25 89 LEU A O 1
ATOM 695 N N . MET A 1 90 ? -12.548 16.864 -3.285 1.00 98.19 90 MET A N 1
ATOM 696 C CA . MET A 1 90 ? -13.173 15.775 -2.544 1.00 98.19 90 MET A CA 1
ATOM 697 C C . MET A 1 90 ? -13.794 16.257 -1.231 1.00 98.19 90 MET A C 1
ATOM 699 O O . MET A 1 90 ? -14.920 15.877 -0.938 1.00 98.19 90 MET A O 1
ATOM 703 N N . GLY A 1 91 ? -13.104 17.125 -0.485 1.00 97.00 91 GLY A N 1
ATOM 704 C CA . GLY A 1 91 ? -13.607 17.692 0.768 1.00 97.00 91 GLY A CA 1
ATOM 705 C C . GLY A 1 91 ? -14.771 18.673 0.595 1.00 97.00 91 GLY A C 1
ATOM 706 O O . GLY A 1 91 ? -15.553 18.847 1.525 1.00 97.00 91 GLY A O 1
ATOM 707 N N . GLY A 1 92 ? -14.900 19.308 -0.576 1.00 96.38 92 GLY A N 1
ATOM 708 C CA . GLY A 1 92 ? -16.020 20.197 -0.895 1.00 96.38 92 GLY A CA 1
ATOM 709 C C . GLY A 1 92 ? -17.223 19.493 -1.533 1.00 96.38 92 GLY A C 1
ATOM 710 O O . GLY A 1 92 ? -18.358 19.885 -1.281 1.00 96.38 92 GLY A O 1
ATOM 711 N N . LEU A 1 93 ? -16.988 18.472 -2.366 1.00 98.12 93 LEU A N 1
ATOM 712 C CA . LEU A 1 93 ? -18.033 17.780 -3.134 1.00 98.12 93 LEU A CA 1
ATOM 713 C C . LEU A 1 93 ? -18.599 16.550 -2.420 1.00 98.12 93 LEU A C 1
ATOM 715 O O . LEU A 1 93 ? -19.771 16.230 -2.611 1.00 98.12 93 LEU A O 1
ATOM 719 N N . PHE A 1 94 ? -17.789 15.847 -1.625 1.00 97.38 94 PHE A N 1
ATOM 720 C CA . PHE A 1 94 ? -18.216 14.654 -0.901 1.00 97.38 94 PHE A CA 1
ATOM 721 C C . PHE A 1 94 ? -18.227 14.928 0.598 1.00 97.38 94 PHE A C 1
ATOM 723 O O . PHE A 1 94 ? -17.219 15.291 1.200 1.00 97.38 94 PHE A O 1
ATOM 730 N N . GLN A 1 95 ? -19.382 14.716 1.217 1.00 95.94 95 GLN A N 1
ATOM 731 C CA . GLN A 1 95 ? -19.529 14.832 2.660 1.00 95.94 95 GLN A CA 1
ATOM 732 C C . GLN A 1 95 ? -18.744 13.715 3.358 1.00 95.94 95 GLN A C 1
ATOM 734 O O . GLN A 1 95 ? -18.949 12.534 3.078 1.00 95.94 95 GLN A O 1
ATOM 739 N N . ILE A 1 96 ? -17.871 14.092 4.291 1.00 94.06 96 ILE A N 1
ATOM 740 C CA . ILE A 1 96 ? -17.085 13.172 5.116 1.00 94.06 96 ILE A CA 1
ATOM 741 C C . ILE A 1 96 ? -17.398 13.411 6.598 1.00 94.06 96 ILE A C 1
ATOM 743 O O . ILE A 1 96 ? -17.492 14.555 7.033 1.00 94.06 96 ILE A O 1
ATOM 747 N N . ASN A 1 97 ? -17.585 12.324 7.353 1.00 92.44 97 ASN A N 1
ATOM 748 C CA . ASN A 1 97 ? -17.871 12.310 8.795 1.00 92.44 97 ASN A CA 1
ATOM 749 C C . ASN A 1 97 ? -18.972 13.301 9.257 1.00 92.44 97 ASN A C 1
ATOM 751 O O . ASN A 1 97 ? -18.678 14.310 9.904 1.00 92.44 97 ASN A O 1
ATOM 755 N N . PRO A 1 98 ? -20.254 13.037 8.938 1.00 93.44 98 PRO A N 1
ATOM 756 C CA . PRO A 1 98 ? -21.358 13.944 9.241 1.00 93.44 98 PRO A CA 1
ATOM 757 C C . PRO A 1 98 ? -21.781 13.877 10.716 1.00 93.44 98 PRO A C 1
ATOM 759 O O . PRO A 1 98 ? -22.861 13.389 11.041 1.00 93.44 98 PRO A O 1
ATOM 762 N N . ILE A 1 99 ? -20.931 14.378 11.618 1.00 92.75 99 ILE A N 1
ATOM 763 C CA . ILE A 1 99 ? -21.069 14.212 13.077 1.00 92.75 99 ILE A CA 1
ATOM 764 C C . ILE A 1 99 ? -22.409 14.686 13.661 1.00 92.75 99 ILE A C 1
ATOM 766 O O . ILE A 1 99 ? -22.870 14.156 14.668 1.00 92.75 99 ILE A O 1
ATOM 770 N N . TRP A 1 100 ? -23.078 15.636 13.008 1.00 93.06 100 TRP A N 1
ATOM 771 C CA . TRP A 1 100 ? -24.396 16.128 13.415 1.00 93.06 100 TRP A CA 1
ATOM 772 C C . TRP A 1 100 ? -25.523 15.099 13.242 1.00 93.06 100 TRP A C 1
ATOM 774 O O . TRP A 1 100 ? -26.569 15.258 13.862 1.00 93.06 100 TRP A O 1
ATOM 784 N N . LEU A 1 101 ? -25.329 14.052 12.430 1.00 92.12 101 LEU A N 1
ATOM 785 C CA . LEU A 1 101 ? -26.297 12.959 12.277 1.00 92.12 101 LEU A CA 1
ATOM 786 C C . LEU A 1 101 ? -26.221 11.935 13.418 1.00 92.12 101 LEU A C 1
ATOM 788 O O . LEU A 1 101 ? -27.200 11.234 13.658 1.00 92.12 101 LEU A O 1
ATOM 792 N N . PHE A 1 102 ? -25.075 11.831 14.100 1.00 88.38 102 PHE A N 1
ATOM 793 C CA . PHE A 1 102 ? -24.838 10.822 15.141 1.00 88.38 102 PHE A CA 1
ATOM 794 C C . PHE A 1 102 ? -25.162 11.323 16.553 1.00 88.38 102 PHE A C 1
ATOM 796 O O . PHE A 1 102 ? -25.474 10.518 17.424 1.00 88.38 102 PHE A O 1
ATOM 803 N N . GLY A 1 103 ? -25.122 12.641 16.771 1.00 89.88 103 GLY A N 1
ATOM 804 C CA . GLY A 1 103 ? -25.355 13.244 18.083 1.00 89.88 103 GLY A CA 1
ATOM 805 C C . GLY A 1 103 ? -24.153 13.128 19.036 1.00 89.88 103 GLY A C 1
ATOM 806 O O . GLY A 1 103 ? -23.071 12.688 18.637 1.00 89.88 103 GLY A O 1
ATOM 807 N N . PRO A 1 104 ? -24.301 13.590 20.290 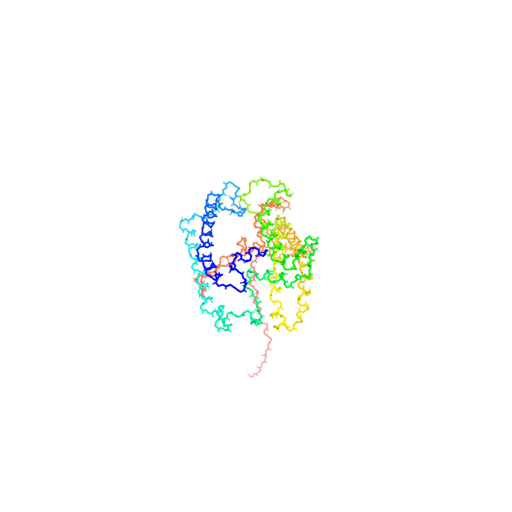1.00 92.75 104 PRO A N 1
ATOM 808 C CA . PRO A 1 104 ? -23.267 13.447 21.307 1.00 92.75 104 PRO A CA 1
ATOM 809 C C . PRO A 1 104 ? -23.080 11.978 21.709 1.00 92.75 104 PRO A C 1
ATOM 811 O O . PRO A 1 104 ? -23.999 11.168 21.633 1.00 92.75 104 PRO A O 1
ATOM 814 N N . TYR A 1 105 ? -21.876 11.641 22.170 1.00 91.88 105 TYR A N 1
ATOM 815 C CA . TYR A 1 105 ? -21.580 10.304 22.671 1.00 91.88 105 TYR A CA 1
ATOM 816 C C . TYR A 1 105 ? -22.301 10.033 24.003 1.00 91.88 105 TYR A C 1
ATOM 818 O O . TYR A 1 105 ? -22.075 10.738 24.987 1.00 91.88 105 TYR A O 1
ATOM 826 N N . GLU A 1 106 ? -23.092 8.960 24.046 1.00 91.25 106 GLU A N 1
ATOM 827 C CA . GLU A 1 106 ? -23.720 8.411 25.251 1.00 91.25 106 GLU A CA 1
ATOM 828 C C . GLU A 1 106 ? -23.330 6.935 25.393 1.00 91.25 106 GLU A C 1
ATOM 830 O O . GLU A 1 106 ? -23.485 6.154 24.459 1.00 91.25 106 GLU A O 1
ATOM 835 N N . ALA A 1 107 ? -22.835 6.522 26.563 1.00 89.56 107 ALA A N 1
ATOM 836 C CA . ALA A 1 107 ? -22.238 5.192 26.736 1.00 89.56 107 ALA A CA 1
ATOM 837 C C . ALA A 1 107 ? -23.221 4.014 26.575 1.00 89.56 107 ALA A C 1
ATOM 839 O O . ALA A 1 107 ? -22.789 2.880 26.383 1.00 89.56 107 ALA A O 1
ATOM 840 N N . TRP A 1 108 ? -24.527 4.272 26.664 1.00 89.81 108 TRP A N 1
ATOM 841 C CA . TRP A 1 108 ? -25.592 3.279 26.489 1.00 89.81 108 TRP A CA 1
ATOM 842 C C . TRP A 1 108 ? -26.255 3.335 25.102 1.00 89.81 108 TRP A C 1
ATOM 844 O O . TRP A 1 108 ? -27.192 2.576 24.855 1.00 89.81 108 TRP A O 1
ATOM 854 N N . VAL A 1 109 ? -25.801 4.214 24.200 1.00 91.31 109 VAL A N 1
ATOM 855 C CA . VAL A 1 109 ? -26.347 4.368 22.843 1.00 91.31 109 VAL A CA 1
ATOM 856 C C . VAL A 1 109 ? -25.294 3.957 21.820 1.00 91.31 109 VAL A C 1
ATOM 858 O O . VAL A 1 109 ? -24.143 4.381 21.884 1.00 91.31 109 VAL A O 1
ATOM 861 N N . VAL A 1 110 ? -25.692 3.139 20.846 1.00 89.12 110 VAL A N 1
ATOM 862 C CA . VAL A 1 110 ? -24.824 2.708 19.743 1.00 89.12 110 VAL A CA 1
ATOM 863 C C . VAL A 1 110 ? -25.515 2.925 18.404 1.00 89.12 110 VAL A C 1
ATOM 865 O O . VAL A 1 110 ? -26.729 2.758 18.284 1.00 89.12 110 VAL A O 1
ATOM 868 N N . SER A 1 111 ? -24.738 3.288 17.385 1.00 88.31 111 SER A N 1
ATOM 869 C CA . SER A 1 111 ? -25.212 3.348 16.005 1.00 88.31 111 SER A CA 1
ATOM 870 C C . SER A 1 111 ? -25.096 1.985 15.319 1.00 88.31 111 SER A C 1
ATOM 872 O O . SER A 1 111 ? -24.247 1.157 15.659 1.00 88.31 111 SER A O 1
ATOM 874 N N . ALA A 1 112 ? -25.927 1.766 14.299 1.00 85.75 112 ALA A N 1
ATOM 875 C CA . ALA A 1 112 ? -25.650 0.737 13.303 1.00 85.75 112 ALA A CA 1
ATOM 876 C C . ALA A 1 112 ? -24.413 1.137 12.475 1.00 85.75 112 ALA A C 1
ATOM 878 O O . ALA A 1 112 ? -24.152 2.330 12.305 1.00 85.75 112 ALA A O 1
ATOM 879 N N . ALA A 1 113 ? -23.673 0.155 11.948 1.00 85.50 113 ALA A N 1
ATOM 880 C CA . ALA A 1 113 ? -22.456 0.390 11.166 1.00 85.50 113 ALA A CA 1
ATOM 881 C C . ALA A 1 113 ? -21.370 1.185 11.918 1.00 85.50 113 ALA A C 1
ATOM 883 O O . ALA A 1 113 ? -20.692 2.033 11.339 1.00 85.50 113 ALA A O 1
ATOM 884 N N . SER A 1 114 ? -21.192 0.910 13.215 1.00 86.12 114 SER A N 1
ATOM 885 C CA . SER A 1 114 ? -20.070 1.459 13.981 1.00 86.12 114 SER A CA 1
ATOM 886 C C . SER A 1 114 ? -18.765 0.822 13.491 1.00 86.12 114 SER A C 1
ATOM 888 O O . SER A 1 114 ? -18.450 -0.322 13.815 1.00 86.12 114 SER A O 1
ATOM 890 N N . GLN A 1 115 ? -18.051 1.547 12.635 1.00 90.44 115 GLN A N 1
ATOM 891 C CA . GLN A 1 115 ? -16.800 1.129 12.010 1.00 90.44 115 GLN A CA 1
ATOM 892 C C . GLN A 1 115 ? -15.794 2.275 12.108 1.00 90.44 115 GLN A C 1
ATOM 894 O O . GLN A 1 115 ? -16.186 3.443 12.038 1.00 90.44 115 GLN A O 1
ATOM 899 N N . PRO A 1 116 ? -14.500 1.975 12.271 1.00 93.38 116 PRO A N 1
ATOM 900 C CA . PRO A 1 116 ? -13.480 3.004 12.249 1.00 93.38 116 PRO A CA 1
ATOM 901 C C . PRO A 1 116 ? -13.121 3.371 10.797 1.00 93.38 116 PRO A C 1
ATOM 903 O O . PRO A 1 116 ? -13.552 2.717 9.845 1.00 93.38 116 PRO A O 1
ATOM 906 N N . ASP A 1 117 ? -12.280 4.389 10.616 1.00 94.44 117 ASP A N 1
ATOM 907 C CA . ASP A 1 117 ? -11.806 4.778 9.286 1.00 94.44 117 ASP A CA 1
ATOM 908 C C . ASP A 1 117 ? -11.094 3.624 8.557 1.00 94.44 117 ASP A C 1
ATOM 910 O O . ASP A 1 117 ? -10.433 2.772 9.158 1.00 94.44 117 ASP A O 1
ATOM 914 N N . TRP A 1 118 ? -11.172 3.631 7.224 1.00 92.94 118 TRP A N 1
ATOM 915 C CA . TRP A 1 118 ? -10.719 2.532 6.361 1.00 92.94 118 TRP A CA 1
ATOM 916 C C . TRP A 1 118 ? -9.280 2.051 6.639 1.00 92.94 118 TRP A C 1
ATOM 918 O O . TRP A 1 118 ? -8.989 0.863 6.505 1.00 92.94 118 TRP A O 1
ATOM 928 N N . TYR A 1 119 ? -8.373 2.942 7.056 1.00 92.69 119 TYR A N 1
ATOM 929 C CA . TYR A 1 119 ? -6.965 2.609 7.300 1.00 92.69 119 TYR A CA 1
ATOM 930 C C . TYR A 1 119 ? -6.735 1.825 8.605 1.00 92.69 119 TYR A C 1
ATOM 932 O O . TYR A 1 119 ? -5.731 1.123 8.713 1.00 92.69 119 TYR A O 1
ATOM 940 N N . VAL A 1 120 ? -7.662 1.885 9.568 1.00 94.38 120 VAL A N 1
ATOM 941 C CA . VAL A 1 120 ? -7.669 1.070 10.803 1.00 94.38 120 VAL A CA 1
ATOM 942 C C . VAL A 1 120 ? -8.742 -0.025 10.788 1.00 94.38 120 VAL A C 1
ATOM 944 O O . VAL A 1 120 ? -8.777 -0.859 11.688 1.00 94.38 120 VAL A O 1
ATOM 947 N N . MET A 1 121 ? -9.577 -0.084 9.751 1.00 94.94 121 MET A N 1
ATOM 948 C CA . MET A 1 121 ? -10.683 -1.040 9.607 1.00 94.94 121 MET A CA 1
ATOM 949 C C . MET A 1 121 ? -10.249 -2.510 9.662 1.00 94.94 121 MET A C 1
ATOM 951 O O . MET A 1 121 ? -11.009 -3.360 10.113 1.00 94.94 121 MET A O 1
ATOM 955 N N . PHE A 1 122 ? -9.003 -2.821 9.298 1.00 94.81 122 PHE A N 1
ATOM 956 C CA . PHE A 1 122 ? -8.445 -4.165 9.464 1.00 94.81 122 PHE A CA 1
ATOM 957 C C . PHE A 1 122 ? -8.385 -4.623 10.935 1.00 94.81 122 PHE A C 1
ATOM 959 O O . PHE A 1 122 ? -8.490 -5.819 11.206 1.00 94.81 122 PHE A O 1
ATOM 966 N N . LEU A 1 123 ? -8.229 -3.696 11.891 1.00 94.56 123 LEU A N 1
ATOM 967 C CA . LEU A 1 123 ? -8.242 -4.014 13.321 1.00 94.56 123 LEU A CA 1
ATOM 968 C C . LEU A 1 123 ? -9.641 -4.428 13.759 1.00 94.56 123 LEU A C 1
ATOM 970 O O . LEU A 1 123 ? -9.786 -5.457 14.413 1.00 94.56 123 LEU A O 1
ATOM 974 N N . ASP A 1 124 ? -10.664 -3.691 13.333 1.00 95.12 124 ASP A N 1
ATOM 975 C CA . ASP A 1 124 ? -12.057 -4.048 13.608 1.00 95.12 124 ASP A CA 1
ATOM 976 C C . ASP A 1 124 ? -12.474 -5.339 12.882 1.00 95.12 124 ASP A C 1
ATOM 978 O O . ASP A 1 124 ? -13.118 -6.222 13.437 1.00 95.12 124 ASP A O 1
ATOM 982 N N . GLY A 1 125 ? -12.002 -5.550 11.655 1.00 95.94 125 GLY A N 1
ATOM 983 C CA . GLY A 1 125 ? -12.170 -6.840 10.994 1.00 95.94 125 GLY A CA 1
ATOM 984 C C . GLY A 1 125 ? -11.542 -7.987 11.777 1.00 95.94 125 GLY A C 1
ATOM 985 O O . GLY A 1 125 ? -12.139 -9.052 11.917 1.00 95.94 125 GLY A O 1
ATOM 986 N N . SER A 1 126 ? -10.355 -7.776 12.347 1.00 96.19 126 SER A N 1
ATOM 987 C CA . SER A 1 126 ? -9.702 -8.802 13.155 1.00 96.19 126 SER A CA 1
ATOM 988 C C . SER A 1 126 ? -10.450 -9.103 14.455 1.00 96.19 126 SER A C 1
ATOM 990 O O . SER A 1 126 ? -10.537 -10.273 14.825 1.00 96.19 126 SER A O 1
ATOM 992 N N . THR A 1 127 ? -11.047 -8.103 15.118 1.00 95.50 127 THR A N 1
ATOM 993 C CA . THR A 1 127 ? -11.868 -8.322 16.322 1.00 95.50 127 THR A CA 1
ATOM 994 C C . THR A 1 127 ? -13.139 -9.095 15.990 1.00 95.50 127 THR A C 1
ATOM 996 O O . THR A 1 127 ? -13.464 -10.045 16.698 1.00 95.50 127 THR A O 1
ATOM 999 N N . ARG A 1 128 ? -13.810 -8.761 14.880 1.00 95.00 128 ARG A N 1
ATOM 1000 C CA . ARG A 1 128 ? -15.017 -9.460 14.405 1.00 95.00 128 ARG A CA 1
ATOM 1001 C C . ARG A 1 128 ? -14.748 -10.917 14.029 1.00 95.00 128 ARG A C 1
ATOM 1003 O O . ARG A 1 128 ? -15.585 -11.788 14.266 1.00 95.00 128 ARG A O 1
ATOM 1010 N N . LEU A 1 129 ? -13.590 -11.200 13.432 1.00 96.12 129 LEU A N 1
ATOM 1011 C CA . LEU A 1 129 ? -13.232 -12.555 13.010 1.00 96.12 129 LEU A CA 1
ATOM 1012 C C . LEU A 1 129 ? -12.636 -13.406 14.134 1.00 96.12 129 LEU A C 1
ATOM 1014 O O . LEU A 1 129 ? -12.725 -14.634 14.053 1.00 96.12 129 LEU A O 1
ATOM 1018 N N . MET A 1 130 ? -12.059 -12.801 15.172 1.00 95.25 130 MET A N 1
ATOM 1019 C CA . MET A 1 130 ? -11.421 -13.528 16.267 1.00 95.25 130 MET A CA 1
ATOM 1020 C C . MET A 1 130 ? -12.422 -14.470 16.969 1.00 95.25 130 MET A C 1
ATOM 1022 O O . MET A 1 130 ? -13.506 -14.043 17.372 1.00 95.25 130 MET A O 1
ATOM 1026 N N . PRO A 1 131 ? -12.113 -15.772 17.116 1.00 93.25 131 PRO A N 1
ATOM 1027 C CA . PRO A 1 131 ? -12.895 -16.664 17.968 1.00 93.25 131 PRO A CA 1
ATOM 1028 C C . PRO A 1 131 ? -12.847 -16.237 19.441 1.00 93.25 131 PRO A C 1
ATOM 1030 O O . PRO A 1 131 ? -11.924 -15.548 19.865 1.00 93.25 131 PRO A O 1
ATOM 1033 N N . ALA A 1 132 ? -13.791 -16.707 20.257 1.00 94.12 132 ALA A N 1
ATOM 1034 C CA . ALA A 1 132 ? -13.828 -16.435 21.697 1.00 94.12 132 ALA A CA 1
ATOM 1035 C C . ALA A 1 132 ? -12.749 -17.222 22.481 1.00 94.12 132 ALA A C 1
ATOM 1037 O O . ALA A 1 132 ? -13.050 -17.942 23.428 1.00 94.12 132 ALA A O 1
ATOM 1038 N N . TRP A 1 133 ? -11.487 -17.136 22.054 1.00 94.38 133 TRP A N 1
ATOM 1039 C CA . TRP A 1 133 ? -10.349 -17.780 22.702 1.00 94.38 133 TRP A CA 1
ATOM 1040 C C . TRP A 1 133 ? -9.887 -16.960 23.895 1.00 94.38 133 TRP A C 1
ATOM 1042 O O . TRP A 1 133 ? -9.227 -15.930 23.751 1.00 94.38 133 TRP A O 1
ATOM 1052 N N . GLN A 1 134 ? -10.230 -17.457 25.071 1.00 94.25 134 GLN A N 1
ATOM 1053 C CA . GLN A 1 134 ? -9.811 -16.925 26.353 1.00 94.25 134 GLN A CA 1
ATOM 1054 C C . GLN A 1 134 ? -8.770 -17.858 26.974 1.00 94.25 134 GLN A C 1
ATOM 1056 O O . GLN A 1 134 ? -8.854 -19.076 26.812 1.00 94.25 134 GLN A O 1
ATOM 1061 N N . ILE A 1 135 ? -7.787 -17.284 27.667 1.00 94.06 135 ILE A N 1
ATOM 1062 C CA . ILE A 1 135 ? -6.868 -18.050 28.513 1.00 94.06 135 ILE A CA 1
ATOM 1063 C C . ILE A 1 135 ? -7.101 -17.624 29.955 1.00 94.06 135 ILE A C 1
ATOM 1065 O O . ILE A 1 135 ? -6.873 -16.463 30.303 1.00 94.06 135 ILE A O 1
ATOM 1069 N N . ASP A 1 136 ? -7.513 -18.582 30.777 1.00 92.88 136 ASP A N 1
ATOM 1070 C CA . ASP A 1 136 ? -7.643 -18.423 32.219 1.00 92.88 136 ASP A CA 1
ATOM 1071 C C . ASP A 1 136 ? -6.357 -18.908 32.891 1.00 92.88 136 ASP A C 1
ATOM 1073 O O . ASP A 1 136 ? -5.930 -20.051 32.719 1.00 92.88 136 ASP A O 1
ATOM 1077 N N . ILE A 1 137 ? -5.707 -18.018 33.634 1.00 91.94 137 ILE A N 1
ATOM 1078 C CA . ILE A 1 137 ? -4.466 -18.287 34.352 1.00 91.94 137 ILE A CA 1
ATOM 1079 C C . ILE A 1 137 ? -4.816 -18.434 35.838 1.00 91.94 137 ILE A C 1
ATOM 1081 O O . ILE A 1 137 ? -5.155 -17.434 36.482 1.00 91.94 137 ILE A O 1
ATOM 1085 N N . PRO A 1 138 ? -4.719 -19.650 36.408 1.00 86.50 138 PRO A N 1
ATOM 1086 C CA . PRO A 1 138 ? -5.067 -19.916 37.801 1.00 86.50 138 PRO A CA 1
ATOM 1087 C C . PRO A 1 138 ? -3.929 -19.487 38.744 1.00 86.50 138 PRO A C 1
ATOM 1089 O O . PRO A 1 138 ? -3.304 -20.312 39.408 1.00 86.50 138 PRO A O 1
ATOM 1092 N N . LEU A 1 139 ? -3.619 -18.189 38.772 1.00 84.81 139 LEU A N 1
ATOM 1093 C CA . LEU A 1 139 ? -2.640 -17.583 39.676 1.00 84.81 139 LEU A CA 1
ATOM 1094 C C . LEU A 1 139 ? -3.339 -16.533 40.552 1.00 84.81 139 LEU A C 1
ATOM 1096 O O . LEU A 1 139 ? -3.910 -15.583 40.022 1.00 84.81 139 LEU A O 1
ATOM 1100 N N . GLY A 1 140 ? -3.274 -16.690 41.879 1.00 82.31 140 GLY A N 1
ATOM 1101 C CA . GLY A 1 140 ? -3.961 -15.804 42.830 1.00 82.31 140 GLY A CA 1
ATOM 1102 C C . GLY A 1 140 ? -5.484 -15.847 42.662 1.00 82.31 140 GLY A C 1
ATOM 1103 O O . GLY A 1 140 ? -6.051 -16.928 42.522 1.00 82.31 140 GLY A O 1
ATOM 1104 N N . ASP A 1 141 ? -6.121 -14.676 42.604 1.00 77.94 141 ASP A N 1
ATOM 1105 C CA . ASP A 1 141 ? -7.571 -14.520 42.381 1.00 77.94 141 ASP A CA 1
ATOM 1106 C C . ASP A 1 141 ? -8.011 -14.801 40.925 1.00 77.94 141 ASP A C 1
ATOM 1108 O O . ASP A 1 141 ? -9.175 -14.616 40.570 1.00 77.94 141 ASP A O 1
ATOM 1112 N N . GLY A 1 142 ? -7.087 -15.274 40.080 1.00 83.31 142 GLY A N 1
ATOM 1113 C CA . GLY A 1 142 ? -7.313 -15.601 38.676 1.00 83.31 142 GLY A CA 1
ATOM 1114 C C . GLY A 1 142 ? -7.034 -14.416 37.752 1.00 83.31 142 GLY A C 1
ATOM 1115 O O . GLY A 1 142 ? -7.562 -13.320 37.923 1.00 83.31 142 GLY A O 1
ATOM 1116 N N . TYR A 1 143 ? -6.206 -14.640 36.730 1.00 89.06 143 TYR A N 1
ATOM 1117 C CA . TYR A 1 143 ? -5.992 -13.676 35.650 1.00 89.06 143 TYR A CA 1
ATOM 1118 C C . TYR A 1 143 ? -6.598 -14.201 34.358 1.00 89.06 143 TYR A C 1
ATOM 1120 O O . TYR A 1 143 ? -6.513 -15.388 34.062 1.00 89.06 143 TYR A O 1
ATOM 1128 N N . VAL A 1 144 ? -7.155 -13.298 33.557 1.00 91.62 144 VAL A N 1
ATOM 1129 C CA . VAL A 1 144 ? -7.771 -13.643 32.276 1.00 91.62 144 VAL A CA 1
ATOM 1130 C C . VAL A 1 144 ? -7.082 -12.879 31.156 1.00 91.62 144 VAL A C 1
ATOM 1132 O O . VAL A 1 144 ? -6.947 -11.655 31.215 1.00 91.62 144 VAL A O 1
ATOM 1135 N N . ILE A 1 145 ? -6.676 -13.598 30.111 1.00 93.69 145 ILE A N 1
ATOM 1136 C CA . ILE A 1 145 ? -6.330 -13.007 28.818 1.00 93.69 145 ILE A CA 1
ATOM 1137 C C . ILE A 1 145 ? -7.593 -13.075 27.949 1.00 93.69 145 ILE A C 1
ATOM 1139 O O . ILE A 1 145 ? -7.957 -14.166 27.497 1.00 93.69 145 ILE A O 1
ATOM 1143 N N . PRO A 1 146 ? -8.289 -11.943 27.731 1.00 93.75 146 PRO A N 1
ATOM 1144 C CA . PRO A 1 146 ? -9.576 -11.943 27.047 1.00 93.75 146 PRO A CA 1
ATOM 1145 C C . PRO A 1 146 ? -9.410 -12.178 25.538 1.00 93.75 146 PRO A C 1
ATOM 1147 O O . PRO A 1 146 ? -8.360 -11.843 24.983 1.00 93.75 146 PRO A O 1
ATOM 1150 N N . PRO A 1 147 ? -10.465 -12.619 24.826 1.00 94.12 147 PRO A N 1
ATOM 1151 C CA . PRO A 1 147 ? -10.420 -12.812 23.375 1.00 94.12 147 PRO A CA 1
ATOM 1152 C C . PRO A 1 147 ? -9.974 -11.577 22.582 1.00 94.12 147 PRO A C 1
ATOM 1154 O O . PRO A 1 147 ? -9.331 -11.711 21.546 1.00 94.12 147 PRO A O 1
ATOM 1157 N N . LEU A 1 148 ? -10.248 -10.364 23.079 1.00 93.38 148 LEU A N 1
ATOM 1158 C CA . LEU A 1 148 ? -9.812 -9.122 22.431 1.00 93.38 148 LEU A CA 1
ATOM 1159 C C . LEU A 1 148 ? -8.290 -8.923 22.450 1.00 93.38 148 LEU A C 1
ATOM 1161 O O . LEU A 1 148 ? -7.782 -8.149 21.640 1.00 93.38 148 LEU A O 1
ATOM 1165 N N . PHE A 1 149 ? -7.544 -9.603 23.323 1.00 94.75 149 PHE A N 1
ATOM 1166 C CA . PHE A 1 149 ? -6.087 -9.477 23.401 1.00 94.75 149 PHE A CA 1
ATOM 1167 C C . PHE A 1 149 ? -5.398 -9.829 22.073 1.00 94.75 149 PHE A C 1
ATOM 1169 O O . PHE A 1 149 ? -4.477 -9.136 21.637 1.00 94.75 149 PHE A O 1
ATOM 1176 N N . TRP A 1 150 ? -5.877 -10.868 21.389 1.00 95.12 150 TRP A N 1
ATOM 1177 C CA . TRP A 1 150 ? -5.301 -11.336 20.129 1.00 95.12 150 TRP A CA 1
ATOM 1178 C C . TRP A 1 150 ? -5.393 -10.293 18.996 1.00 95.12 150 TRP A C 1
ATOM 1180 O O . TRP A 1 150 ? -4.351 -9.914 18.460 1.00 95.12 150 TRP A O 1
ATOM 1190 N N . PRO A 1 151 ? -6.581 -9.765 18.642 1.00 94.31 151 PRO A N 1
ATOM 1191 C CA . PRO A 1 151 ? -6.722 -8.782 17.569 1.00 94.31 151 PRO A CA 1
ATOM 1192 C C . PRO A 1 151 ? -6.217 -7.381 17.937 1.00 94.31 151 PRO A C 1
ATOM 1194 O O . PRO A 1 151 ? -5.813 -6.638 17.049 1.00 94.31 151 PRO A O 1
ATOM 1197 N N . THR A 1 152 ? -6.215 -6.996 19.221 1.00 91.25 152 THR A N 1
ATOM 1198 C CA . THR A 1 152 ? -5.870 -5.615 19.629 1.00 91.25 152 THR A CA 1
ATOM 1199 C C . THR A 1 152 ? -4.428 -5.431 20.093 1.00 91.25 152 THR A C 1
ATOM 1201 O O . THR A 1 152 ? -3.922 -4.311 20.062 1.00 91.25 152 THR A O 1
ATOM 1204 N N . VAL A 1 153 ? -3.744 -6.505 20.501 1.00 93.44 153 VAL A N 1
ATOM 1205 C CA . VAL A 1 153 ? -2.355 -6.441 20.982 1.00 93.44 153 VAL A CA 1
ATOM 1206 C C . VAL A 1 153 ? -1.446 -7.322 20.138 1.00 93.44 153 VAL A C 1
ATOM 1208 O O . VAL A 1 153 ? -0.465 -6.833 19.577 1.00 93.44 153 VAL A O 1
ATOM 1211 N N . VAL A 1 154 ? -1.775 -8.611 20.010 1.00 95.69 154 VAL A N 1
ATOM 1212 C CA . VAL A 1 154 ? -0.900 -9.578 19.330 1.00 95.69 154 VAL A CA 1
ATOM 1213 C C . VAL A 1 154 ? -0.801 -9.271 17.841 1.00 95.69 154 VAL A C 1
ATOM 1215 O O . VAL A 1 154 ? 0.305 -9.159 17.320 1.00 95.69 154 VAL A O 1
ATOM 1218 N N . LEU A 1 155 ? -1.929 -9.081 17.156 1.00 94.25 155 LEU A N 1
ATOM 1219 C CA . LEU A 1 155 ? -1.930 -8.821 15.720 1.00 94.25 155 LEU A CA 1
ATOM 1220 C C . LEU A 1 155 ? -1.207 -7.507 15.352 1.00 94.25 155 LEU A C 1
ATOM 1222 O O . LEU A 1 155 ? -0.304 -7.570 14.517 1.00 94.25 155 LEU A O 1
ATOM 1226 N N . PRO A 1 156 ? -1.493 -6.340 15.967 1.00 93.69 156 PRO A N 1
ATOM 1227 C CA . PRO A 1 156 ? -0.733 -5.116 15.711 1.00 93.69 156 PRO A CA 1
ATOM 1228 C C . PRO A 1 156 ? 0.751 -5.270 16.039 1.00 93.69 156 PRO A C 1
ATOM 1230 O O . PRO A 1 156 ? 1.595 -4.815 15.269 1.00 93.69 156 PRO A O 1
ATOM 1233 N N . GLY A 1 157 ? 1.076 -5.957 17.140 1.00 94.88 157 GLY A N 1
ATOM 1234 C CA . GLY A 1 157 ? 2.455 -6.253 17.521 1.00 94.88 157 GLY A CA 1
ATOM 1235 C C . GLY A 1 157 ? 3.188 -7.079 16.463 1.00 94.88 157 GLY A C 1
ATOM 1236 O O . GLY A 1 157 ? 4.317 -6.748 16.102 1.00 94.88 157 GLY A O 1
ATOM 1237 N N . ILE A 1 158 ? 2.533 -8.099 15.903 1.00 94.50 158 ILE A N 1
ATOM 1238 C CA . ILE A 1 158 ? 3.063 -8.902 14.796 1.00 94.50 158 ILE A CA 1
ATOM 1239 C C . ILE A 1 158 ? 3.226 -8.045 13.540 1.00 94.50 158 ILE A C 1
ATOM 1241 O O . ILE A 1 158 ? 4.283 -8.094 12.920 1.00 94.50 158 ILE A O 1
ATOM 1245 N N . LEU A 1 159 ? 2.226 -7.249 13.157 1.00 92.31 159 LEU A N 1
ATOM 1246 C CA . LEU A 1 159 ? 2.283 -6.445 11.932 1.00 92.31 159 LEU A CA 1
ATOM 1247 C C . LEU A 1 159 ? 3.395 -5.395 11.989 1.00 92.31 159 LEU A C 1
ATOM 1249 O O . LEU A 1 159 ? 4.181 -5.283 11.047 1.00 92.31 159 LEU A O 1
ATOM 1253 N N . VAL A 1 160 ? 3.504 -4.666 13.100 1.00 93.12 160 VAL A N 1
ATOM 1254 C CA . VAL A 1 160 ? 4.566 -3.674 13.311 1.00 93.12 160 VAL A CA 1
ATOM 1255 C C . VAL A 1 160 ? 5.924 -4.362 13.434 1.00 93.12 160 VAL A C 1
ATOM 1257 O O . VAL A 1 160 ? 6.877 -3.955 12.767 1.00 93.12 160 VAL A O 1
ATOM 1260 N N . GLY A 1 161 ? 6.017 -5.424 14.237 1.00 95.25 161 GLY A N 1
ATOM 1261 C CA . GLY A 1 161 ? 7.255 -6.165 14.461 1.00 95.25 161 GLY A CA 1
ATOM 1262 C C . GLY A 1 161 ? 7.798 -6.791 13.178 1.00 95.25 161 GLY A C 1
ATOM 1263 O O . GLY A 1 161 ? 8.949 -6.549 12.823 1.00 95.25 161 GLY A O 1
ATOM 1264 N N . LEU A 1 162 ? 6.968 -7.532 12.438 1.00 93.50 162 LEU A N 1
ATOM 1265 C CA . LEU A 1 162 ? 7.364 -8.152 11.172 1.00 93.50 162 LEU A CA 1
ATOM 1266 C C . LEU A 1 162 ? 7.732 -7.108 10.121 1.00 93.50 162 LEU A C 1
ATOM 1268 O O . LEU A 1 162 ? 8.753 -7.279 9.469 1.00 93.50 162 LEU A O 1
ATOM 1272 N N . SER A 1 163 ? 6.963 -6.024 9.974 1.00 92.94 163 SER A N 1
ATOM 1273 C CA . SER A 1 163 ? 7.265 -4.985 8.975 1.00 92.94 163 SER A CA 1
ATOM 1274 C C . SER A 1 163 ? 8.573 -4.256 9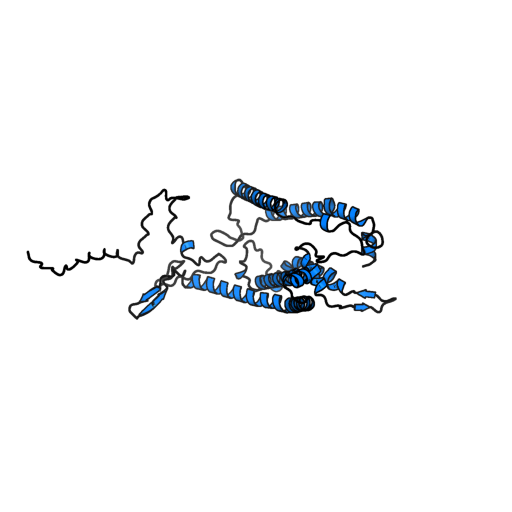.282 1.00 92.94 163 SER A C 1
ATOM 1276 O O . SER A 1 163 ? 9.370 -4.006 8.381 1.00 92.94 163 SER A O 1
ATOM 1278 N N . THR A 1 164 ? 8.829 -3.964 10.560 1.00 95.75 164 THR A N 1
ATOM 1279 C CA . THR A 1 164 ? 10.060 -3.290 11.005 1.00 95.75 164 THR A CA 1
ATOM 1280 C C . THR A 1 164 ? 11.277 -4.199 10.857 1.00 95.75 164 THR A C 1
ATOM 1282 O O . THR A 1 164 ? 12.350 -3.756 10.451 1.00 95.75 164 THR A O 1
ATOM 1285 N N . LEU A 1 165 ? 11.116 -5.488 11.168 1.00 96.81 165 LEU A N 1
ATOM 1286 C CA . LEU A 1 165 ? 12.201 -6.463 11.122 1.00 96.81 165 LEU A CA 1
ATOM 1287 C C . LEU A 1 165 ? 12.379 -7.111 9.741 1.00 96.81 165 LEU A C 1
ATOM 1289 O O . LEU A 1 165 ? 13.368 -7.817 9.534 1.00 96.81 165 LEU A O 1
ATOM 1293 N N . TYR A 1 166 ? 11.473 -6.858 8.789 1.00 96.50 166 TYR A N 1
ATOM 1294 C CA . TYR A 1 166 ? 11.452 -7.510 7.478 1.00 96.50 166 TYR A CA 1
ATOM 1295 C C . TYR A 1 166 ? 12.798 -7.460 6.738 1.00 96.50 166 TYR A C 1
ATOM 1297 O O . TYR A 1 166 ? 13.258 -8.525 6.322 1.00 96.50 166 TYR A O 1
ATOM 1305 N N . PRO A 1 167 ? 13.498 -6.306 6.633 1.00 95.88 167 PRO A N 1
ATOM 1306 C CA . PRO A 1 167 ? 14.783 -6.254 5.934 1.00 95.88 167 PRO A CA 1
ATOM 1307 C C . PRO A 1 167 ? 15.841 -7.175 6.557 1.00 95.88 167 PRO A C 1
ATOM 1309 O O . PRO A 1 167 ? 16.622 -7.798 5.844 1.00 95.88 167 PRO A O 1
ATOM 1312 N N . PHE A 1 168 ? 15.848 -7.313 7.886 1.00 96.62 168 PHE A N 1
ATOM 1313 C CA . PHE A 1 168 ? 16.803 -8.160 8.606 1.00 96.62 168 PHE A CA 1
ATOM 1314 C C . PHE A 1 168 ? 16.467 -9.646 8.467 1.00 96.62 168 PHE A C 1
ATOM 1316 O O . PHE A 1 168 ? 17.366 -10.478 8.328 1.00 96.62 168 PHE A O 1
ATOM 1323 N N . VAL A 1 169 ? 15.173 -9.981 8.489 1.00 95.69 169 VAL A N 1
ATOM 1324 C CA . VAL A 1 169 ? 14.684 -11.346 8.261 1.00 95.69 169 VAL A CA 1
ATOM 1325 C C . VAL A 1 169 ? 15.018 -11.793 6.838 1.00 95.69 169 VAL A C 1
ATOM 1327 O O . VAL A 1 169 ? 15.576 -12.876 6.657 1.00 95.69 169 VAL A O 1
ATOM 1330 N N . GLU A 1 170 ? 14.743 -10.950 5.840 1.00 96.00 170 GLU A N 1
ATOM 1331 C CA . GLU A 1 170 ? 15.050 -11.237 4.438 1.00 96.00 170 GLU A CA 1
ATOM 1332 C C . GLU A 1 170 ? 16.564 -11.363 4.209 1.00 96.00 170 GLU A C 1
ATOM 1334 O O . GLU A 1 170 ? 17.008 -12.371 3.657 1.00 96.00 170 GLU A O 1
ATOM 1339 N N . ALA A 1 171 ? 17.368 -10.412 4.700 1.00 95.81 171 ALA A N 1
ATOM 1340 C CA . ALA A 1 171 ? 18.825 -10.455 4.565 1.00 95.81 171 ALA A CA 1
ATOM 1341 C C . ALA A 1 171 ? 19.427 -11.721 5.194 1.00 95.81 171 ALA A C 1
ATOM 1343 O O . ALA A 1 171 ? 20.307 -12.350 4.608 1.00 95.81 171 ALA A O 1
ATOM 1344 N N . ARG A 1 172 ? 18.918 -12.152 6.358 1.00 96.06 172 ARG A N 1
ATOM 1345 C CA . ARG A 1 172 ? 19.353 -13.393 7.015 1.00 96.06 172 ARG A CA 1
ATOM 1346 C C . ARG A 1 172 ? 18.963 -14.644 6.233 1.00 96.06 172 ARG A C 1
ATOM 1348 O O . ARG A 1 172 ? 19.760 -15.577 6.161 1.00 96.06 172 ARG A O 1
ATOM 1355 N N . HIS A 1 173 ? 17.755 -14.682 5.678 1.00 95.56 173 HIS A N 1
ATOM 1356 C CA . HIS A 1 173 ? 17.269 -15.838 4.928 1.00 95.56 173 HIS A CA 1
ATOM 1357 C C . HIS A 1 173 ? 17.979 -15.985 3.574 1.00 95.56 173 HIS A C 1
ATOM 1359 O O . HIS A 1 173 ? 18.441 -17.074 3.238 1.00 95.56 173 HIS A O 1
ATOM 1365 N N . LEU A 1 174 ? 18.117 -14.885 2.828 1.00 94.81 174 LEU A N 1
ATOM 1366 C CA . LEU A 1 174 ? 18.767 -14.858 1.513 1.00 94.81 174 LEU A CA 1
ATOM 1367 C C . LEU A 1 174 ? 20.297 -14.776 1.592 1.00 94.81 174 LEU A C 1
ATOM 1369 O O . LEU A 1 174 ? 20.967 -14.944 0.576 1.00 94.81 174 LEU A O 1
ATOM 1373 N N . LYS A 1 175 ? 20.850 -14.523 2.787 1.00 96.25 175 LYS A N 1
ATOM 1374 C CA . LYS A 1 175 ? 22.276 -14.239 3.021 1.00 96.25 175 LYS A CA 1
ATOM 1375 C C . LYS A 1 175 ? 22.794 -13.081 2.156 1.00 96.25 175 LYS A C 1
ATOM 1377 O O . LYS A 1 175 ? 23.960 -13.071 1.763 1.00 96.25 175 LYS A O 1
ATOM 1382 N N . ASP A 1 176 ? 21.932 -12.110 1.851 1.00 95.25 176 ASP A N 1
ATOM 1383 C CA . ASP A 1 176 ? 22.283 -10.950 1.034 1.00 95.25 176 ASP A CA 1
ATOM 1384 C C . ASP A 1 176 ? 22.567 -9.738 1.924 1.00 95.25 176 ASP A C 1
ATOM 1386 O O . ASP A 1 176 ? 21.661 -9.044 2.380 1.00 95.25 176 ASP A O 1
ATOM 1390 N N . TYR A 1 177 ? 23.855 -9.513 2.181 1.00 94.81 177 TYR A N 1
ATOM 1391 C CA . TYR A 1 177 ? 24.369 -8.407 2.997 1.00 94.81 177 TYR A CA 1
ATOM 1392 C C . TYR A 1 177 ? 25.112 -7.358 2.163 1.00 94.81 177 TYR A C 1
ATOM 1394 O O . TYR A 1 177 ? 25.875 -6.553 2.696 1.00 94.81 177 TYR A O 1
ATOM 1402 N N . ARG A 1 178 ? 24.950 -7.399 0.838 1.00 93.62 178 ARG A N 1
ATOM 1403 C CA . ARG A 1 178 ? 25.607 -6.459 -0.071 1.00 93.62 178 ARG A CA 1
ATOM 1404 C C . ARG A 1 178 ? 24.855 -5.135 -0.103 1.00 93.62 178 ARG A C 1
ATOM 1406 O O . ARG A 1 178 ? 23.656 -5.069 0.155 1.00 93.62 178 ARG A O 1
ATOM 1413 N N . THR A 1 179 ? 25.561 -4.081 -0.487 1.00 93.25 179 THR A N 1
ATOM 1414 C CA . THR A 1 179 ? 24.945 -2.777 -0.722 1.00 93.25 179 THR A CA 1
ATOM 1415 C C . THR A 1 179 ? 24.220 -2.775 -2.066 1.00 93.25 179 THR A C 1
ATOM 1417 O O . THR A 1 179 ? 24.840 -2.995 -3.108 1.00 93.25 179 THR A O 1
ATOM 1420 N N . HIS A 1 180 ? 22.917 -2.491 -2.043 1.00 95.00 180 HIS A N 1
ATOM 1421 C CA . HIS A 1 180 ? 22.073 -2.398 -3.236 1.00 95.00 180 HIS A CA 1
ATOM 1422 C C . HIS A 1 180 ? 21.564 -0.971 -3.421 1.00 95.00 180 HIS A C 1
ATOM 1424 O O . HIS A 1 180 ? 20.841 -0.452 -2.573 1.00 95.00 180 HIS A O 1
ATOM 1430 N N . HIS A 1 181 ? 21.906 -0.347 -4.548 1.00 95.69 181 HIS A N 1
ATOM 1431 C CA . HIS A 1 181 ? 21.383 0.971 -4.935 1.00 95.69 181 HIS A CA 1
ATOM 1432 C C . HIS A 1 181 ? 20.421 0.892 -6.133 1.00 95.69 181 HIS A C 1
ATOM 1434 O O . HIS A 1 181 ? 19.627 1.810 -6.367 1.00 95.69 181 HIS A O 1
ATOM 1440 N N . LEU A 1 182 ? 20.458 -0.226 -6.866 1.00 96.44 182 LEU A N 1
ATOM 1441 C CA . LEU A 1 182 ? 19.514 -0.548 -7.930 1.00 96.44 182 LEU A CA 1
ATOM 1442 C C . LEU A 1 182 ? 18.316 -1.339 -7.392 1.00 96.44 182 LEU A C 1
ATOM 1444 O O . LEU A 1 182 ? 18.465 -2.315 -6.659 1.00 96.44 182 LEU A O 1
ATOM 1448 N N . LEU A 1 183 ? 17.115 -0.924 -7.790 1.00 96.88 183 LEU A N 1
ATOM 1449 C CA . LEU A 1 183 ? 15.866 -1.587 -7.425 1.00 96.88 183 LEU A CA 1
ATOM 1450 C C . LEU A 1 183 ? 15.706 -2.914 -8.173 1.00 96.88 183 LEU A C 1
ATOM 1452 O O . LEU A 1 183 ? 15.914 -2.995 -9.382 1.00 96.88 183 LEU A O 1
ATOM 1456 N N . GLN A 1 184 ? 15.234 -3.937 -7.471 1.00 95.81 184 GLN A N 1
ATOM 1457 C CA . GLN A 1 184 ? 14.828 -5.201 -8.082 1.00 95.81 184 GLN A CA 1
ATOM 1458 C C . GLN A 1 184 ? 13.374 -5.102 -8.536 1.00 95.81 184 GLN A C 1
ATOM 1460 O O . GLN A 1 184 ? 12.502 -4.726 -7.745 1.00 95.81 184 GLN A O 1
ATOM 1465 N N . ARG A 1 185 ? 13.081 -5.429 -9.803 1.00 96.12 185 ARG A N 1
ATOM 1466 C CA . ARG A 1 185 ? 11.689 -5.438 -10.281 1.00 96.12 185 ARG A CA 1
ATOM 1467 C C . ARG A 1 185 ? 10.906 -6.470 -9.473 1.00 96.12 185 ARG A C 1
ATOM 1469 O O . ARG A 1 185 ? 11.429 -7.555 -9.236 1.00 96.12 185 ARG A O 1
ATOM 1476 N N . PRO A 1 186 ? 9.640 -6.205 -9.099 1.00 96.88 186 PRO A N 1
ATOM 1477 C CA . PRO A 1 186 ? 8.867 -7.158 -8.303 1.00 96.88 186 PRO A CA 1
ATOM 1478 C C . PRO A 1 186 ? 8.797 -8.553 -8.942 1.00 96.88 186 PRO A C 1
ATOM 1480 O O . PRO A 1 186 ? 8.864 -9.569 -8.258 1.00 96.88 186 PRO A O 1
ATOM 1483 N N . ARG A 1 187 ? 8.748 -8.628 -10.276 1.00 96.38 187 ARG A N 1
ATOM 1484 C CA . ARG A 1 187 ? 8.767 -9.918 -10.975 1.00 96.38 187 ARG A CA 1
ATOM 1485 C C . ARG A 1 187 ? 10.085 -10.685 -10.837 1.00 96.38 187 ARG A C 1
ATOM 1487 O O . ARG A 1 187 ? 10.039 -11.898 -10.946 1.00 96.38 187 ARG A O 1
ATOM 1494 N N . ASP A 1 188 ? 11.212 -10.023 -10.571 1.00 96.69 188 ASP A N 1
ATOM 1495 C CA . ASP A 1 188 ? 12.553 -10.634 -10.486 1.00 96.69 188 ASP A CA 1
ATOM 1496 C C . ASP A 1 188 ? 12.832 -11.267 -9.117 1.00 96.69 188 ASP A C 1
ATOM 1498 O O . ASP A 1 188 ? 13.751 -12.067 -8.973 1.00 96.69 188 ASP A O 1
ATOM 1502 N N . VAL A 1 189 ? 11.994 -10.968 -8.123 1.00 96.62 189 VAL A N 1
ATOM 1503 C CA . VAL A 1 189 ? 12.040 -11.546 -6.773 1.00 96.62 189 VAL A CA 1
ATOM 1504 C C . VAL A 1 189 ? 10.688 -12.179 -6.409 1.00 96.62 189 VAL A C 1
ATOM 1506 O O . VAL A 1 189 ? 9.978 -11.672 -5.535 1.00 96.62 189 VAL A O 1
ATOM 1509 N N . PRO A 1 190 ? 10.298 -13.296 -7.064 1.00 97.44 190 PRO A N 1
ATOM 1510 C CA . PRO A 1 190 ? 8.956 -13.872 -6.947 1.00 97.44 190 PRO A CA 1
ATOM 1511 C C . PRO A 1 190 ? 8.528 -14.150 -5.507 1.00 97.44 190 PRO A C 1
ATOM 1513 O O . PRO A 1 190 ? 7.396 -13.854 -5.143 1.00 97.44 190 PRO A O 1
ATOM 1516 N N . ALA A 1 191 ? 9.433 -14.674 -4.672 1.00 96.81 191 ALA A N 1
ATOM 1517 C CA . ALA A 1 191 ? 9.130 -15.005 -3.282 1.00 96.81 191 ALA A CA 1
ATOM 1518 C C . ALA A 1 191 ? 8.778 -13.759 -2.454 1.00 96.81 191 ALA A C 1
ATOM 1520 O O . ALA A 1 191 ? 7.742 -13.748 -1.795 1.00 96.81 191 ALA A O 1
ATOM 1521 N N . ARG A 1 192 ? 9.582 -12.686 -2.531 1.00 97.19 192 ARG A N 1
ATOM 1522 C CA . ARG A 1 192 ? 9.292 -11.426 -1.827 1.00 97.19 192 ARG A CA 1
ATOM 1523 C C . ARG A 1 192 ? 7.985 -10.808 -2.310 1.00 97.19 192 ARG A C 1
ATOM 1525 O O . ARG A 1 192 ? 7.163 -10.398 -1.496 1.00 97.19 192 ARG A O 1
ATOM 1532 N N . THR A 1 193 ? 7.769 -10.770 -3.621 1.00 98.25 193 THR A N 1
ATOM 1533 C CA . THR A 1 193 ? 6.542 -10.203 -4.197 1.00 98.25 193 THR A CA 1
ATOM 1534 C C . THR A 1 193 ? 5.308 -11.009 -3.800 1.00 98.25 193 THR A C 1
ATOM 1536 O O . THR A 1 193 ? 4.280 -10.423 -3.474 1.00 98.25 193 THR A O 1
ATOM 1539 N N . ALA A 1 194 ? 5.418 -12.337 -3.739 1.00 98.19 194 ALA A N 1
ATOM 1540 C CA . ALA A 1 194 ? 4.361 -13.216 -3.259 1.00 98.19 194 ALA A CA 1
ATOM 1541 C C . ALA A 1 194 ? 4.075 -13.038 -1.757 1.00 98.19 194 ALA A C 1
ATOM 1543 O O . ALA A 1 194 ? 2.910 -12.998 -1.371 1.00 98.19 194 ALA A O 1
ATOM 1544 N N . VAL A 1 195 ? 5.099 -12.855 -0.909 1.00 97.06 195 VAL A N 1
ATOM 1545 C CA . VAL A 1 195 ? 4.906 -12.493 0.513 1.00 97.06 195 VAL A CA 1
ATOM 1546 C C . VAL A 1 195 ? 4.208 -11.136 0.643 1.00 97.06 195 VAL A C 1
ATOM 1548 O O . VAL A 1 195 ? 3.290 -10.996 1.448 1.00 97.06 195 VAL A O 1
ATOM 1551 N N . GLY A 1 196 ? 4.586 -10.151 -0.175 1.00 96.75 196 GLY A N 1
ATOM 1552 C CA . GLY A 1 196 ? 3.904 -8.856 -0.226 1.00 96.75 196 GLY A CA 1
ATOM 1553 C C . GLY A 1 196 ? 2.429 -8.990 -0.618 1.00 96.75 196 GLY A C 1
ATOM 1554 O O . GLY A 1 196 ? 1.561 -8.443 0.056 1.00 96.75 196 GLY A O 1
ATOM 1555 N N . ALA A 1 197 ? 2.126 -9.774 -1.656 1.00 98.31 197 ALA A N 1
ATOM 1556 C CA . ALA A 1 197 ? 0.752 -10.046 -2.081 1.00 98.31 197 ALA A CA 1
ATOM 1557 C C . ALA A 1 197 ? -0.056 -10.808 -1.019 1.00 98.31 197 ALA A C 1
ATOM 1559 O O . ALA A 1 197 ? -1.224 -10.497 -0.802 1.00 98.31 197 ALA A O 1
ATOM 1560 N N . MET A 1 198 ? 0.570 -11.751 -0.311 1.00 98.00 198 MET A N 1
ATOM 1561 C CA . MET A 1 198 ? -0.020 -12.444 0.835 1.00 98.00 198 MET A CA 1
ATOM 1562 C C . MET A 1 198 ? -0.394 -11.456 1.948 1.00 98.00 198 MET A C 1
ATOM 1564 O O . MET A 1 198 ? -1.521 -11.490 2.435 1.00 98.00 198 MET A O 1
ATOM 1568 N N . ALA A 1 199 ? 0.507 -10.539 2.311 1.00 96.38 199 ALA A N 1
ATOM 1569 C CA . ALA A 1 199 ? 0.247 -9.518 3.327 1.00 96.38 199 ALA A CA 1
ATOM 1570 C C . ALA A 1 199 ? -0.873 -8.550 2.908 1.00 96.38 199 ALA A C 1
ATOM 1572 O O . ALA A 1 199 ? -1.759 -8.248 3.707 1.00 96.38 199 ALA A O 1
ATOM 1573 N N . VAL A 1 200 ? -0.884 -8.115 1.643 1.00 96.75 200 VAL A N 1
ATOM 1574 C CA . VAL A 1 200 ? -1.961 -7.276 1.093 1.00 96.75 200 VAL A CA 1
ATOM 1575 C C . VAL A 1 200 ? -3.292 -8.026 1.096 1.00 96.75 200 VAL A C 1
ATOM 1577 O O . VAL A 1 200 ? -4.293 -7.474 1.537 1.00 96.75 200 VAL A O 1
ATOM 1580 N N . SER A 1 201 ? -3.321 -9.291 0.670 1.00 98.12 201 SER A N 1
ATOM 1581 C CA . SER A 1 201 ? -4.537 -10.110 0.708 1.00 98.12 201 SER A CA 1
ATOM 1582 C C . SER A 1 201 ? -5.048 -10.298 2.135 1.00 98.12 201 SER A C 1
ATOM 1584 O O . SER A 1 201 ? -6.251 -10.213 2.360 1.00 98.12 201 SER A O 1
ATOM 1586 N N . PHE A 1 202 ? -4.154 -10.532 3.098 1.00 96.88 202 PHE A N 1
ATOM 1587 C CA . PHE A 1 202 ? -4.503 -10.635 4.513 1.00 96.88 202 PHE A CA 1
ATOM 1588 C C . PHE A 1 202 ? -5.126 -9.329 5.026 1.00 96.88 202 PHE A C 1
ATOM 1590 O O . PHE A 1 202 ? -6.211 -9.353 5.606 1.00 96.88 202 PHE A O 1
ATOM 1597 N N . TYR A 1 203 ? -4.497 -8.185 4.735 1.00 95.75 203 TYR A N 1
ATOM 1598 C CA . TYR A 1 203 ? -5.032 -6.864 5.069 1.00 95.75 203 TYR A CA 1
ATOM 1599 C C . TYR A 1 203 ? -6.406 -6.623 4.433 1.00 95.75 203 TYR A C 1
ATOM 1601 O O . TYR A 1 203 ? -7.321 -6.187 5.120 1.00 95.75 203 TYR A O 1
ATOM 1609 N N . LEU A 1 204 ? -6.587 -6.947 3.149 1.00 97.00 204 LEU A N 1
ATOM 1610 C CA . LEU A 1 204 ? -7.858 -6.749 2.448 1.00 97.00 204 LEU A CA 1
ATOM 1611 C C . LEU A 1 204 ? -8.986 -7.604 3.029 1.00 97.00 204 LEU A C 1
ATOM 1613 O O . LEU A 1 204 ? -10.089 -7.094 3.200 1.00 97.00 204 LEU A O 1
ATOM 1617 N N . VAL A 1 205 ? -8.726 -8.872 3.367 1.00 97.75 205 VAL A N 1
ATOM 1618 C CA . VAL A 1 205 ? -9.732 -9.735 4.011 1.00 97.75 205 VAL A CA 1
ATOM 1619 C C . VAL A 1 205 ? -10.166 -9.152 5.350 1.00 97.75 205 VAL A C 1
ATOM 1621 O O . VAL A 1 205 ? -11.366 -9.076 5.618 1.00 97.75 205 VAL A O 1
ATOM 1624 N N . LEU A 1 206 ? -9.211 -8.708 6.173 1.00 96.88 206 LEU A N 1
ATOM 1625 C CA . LEU A 1 206 ? -9.516 -8.059 7.444 1.00 96.88 206 LEU A CA 1
ATOM 1626 C C . LEU A 1 206 ? -10.301 -6.765 7.232 1.00 96.88 206 LEU A C 1
ATOM 1628 O O . LEU A 1 206 ? -11.370 -6.610 7.806 1.00 96.88 206 LEU A O 1
ATOM 1632 N N . THR A 1 207 ? -9.830 -5.870 6.368 1.00 96.44 207 THR A N 1
ATOM 1633 C CA . THR A 1 207 ? -10.506 -4.604 6.066 1.00 96.44 207 THR A CA 1
ATOM 1634 C C . THR A 1 207 ? -11.939 -4.848 5.600 1.00 96.44 207 THR A C 1
ATOM 1636 O O . THR A 1 207 ? -12.860 -4.304 6.192 1.00 96.44 207 THR A O 1
ATOM 1639 N N . LEU A 1 208 ? -12.173 -5.737 4.631 1.00 96.25 208 LEU A N 1
ATOM 1640 C CA . LEU A 1 208 ? -13.530 -6.071 4.180 1.00 96.25 208 LEU A CA 1
ATOM 1641 C C . LEU A 1 208 ? -14.392 -6.672 5.298 1.00 96.25 208 LEU A C 1
ATOM 1643 O O . LEU A 1 208 ? -15.580 -6.377 5.385 1.00 96.25 208 LEU A O 1
ATOM 1647 N N . SER A 1 209 ? -13.797 -7.474 6.182 1.00 96.69 209 SER A N 1
ATOM 1648 C CA . SER A 1 209 ? -14.505 -8.049 7.331 1.00 96.69 209 SER A CA 1
ATOM 1649 C C . SER A 1 209 ? -14.851 -7.009 8.400 1.00 96.69 209 SER A C 1
ATOM 1651 O O . SER A 1 209 ? -15.830 -7.196 9.117 1.00 96.69 209 SER A O 1
ATOM 1653 N N . GLY A 1 210 ? -14.109 -5.899 8.482 1.00 95.38 210 GLY A N 1
ATOM 1654 C CA . GLY A 1 210 ? -14.466 -4.743 9.310 1.00 95.38 210 GLY A CA 1
ATOM 1655 C C . GLY A 1 210 ? -15.769 -4.083 8.859 1.00 95.38 210 GLY A C 1
ATOM 1656 O O . GLY A 1 210 ? -16.504 -3.559 9.684 1.00 95.38 210 GLY A O 1
ATOM 1657 N N . ALA A 1 211 ? -16.116 -4.209 7.573 1.00 95.25 211 ALA A N 1
ATOM 1658 C CA . ALA A 1 211 ? -17.393 -3.755 7.028 1.00 95.25 211 ALA A CA 1
ATOM 1659 C C . ALA A 1 211 ? -18.462 -4.855 6.899 1.00 95.25 211 ALA A C 1
ATOM 1661 O O . ALA A 1 211 ? -19.412 -4.703 6.126 1.00 95.25 211 ALA A O 1
ATOM 1662 N N . ASN A 1 212 ? -18.328 -5.982 7.611 1.00 94.94 212 ASN A N 1
ATOM 1663 C CA . ASN A 1 212 ? -19.178 -7.155 7.378 1.00 94.94 212 ASN A CA 1
ATOM 1664 C C . ASN A 1 212 ? -20.684 -6.908 7.586 1.00 94.94 212 ASN A C 1
ATOM 1666 O O . ASN A 1 212 ? -21.477 -7.520 6.880 1.00 94.94 212 ASN A O 1
ATOM 1670 N N . ASP A 1 213 ? -21.082 -6.023 8.499 1.00 94.50 213 ASP A N 1
ATOM 1671 C CA . ASP A 1 213 ? -22.473 -5.675 8.794 1.00 94.50 213 ASP A CA 1
ATOM 1672 C C . ASP A 1 213 ? -23.086 -4.809 7.692 1.00 94.50 213 ASP A C 1
ATOM 1674 O O . ASP A 1 213 ? -24.186 -5.096 7.227 1.00 94.50 213 ASP A O 1
ATOM 1678 N N . VAL A 1 214 ? -22.342 -3.819 7.195 1.00 95.06 214 VAL A N 1
ATOM 1679 C CA . VAL A 1 214 ? -22.764 -3.003 6.045 1.00 95.06 214 VAL A CA 1
ATOM 1680 C C . VAL A 1 214 ? -22.832 -3.845 4.772 1.00 95.06 214 VAL A C 1
ATOM 1682 O O . VAL A 1 214 ? -23.775 -3.711 3.995 1.00 95.06 214 VAL A O 1
ATOM 1685 N N . ILE A 1 215 ? -21.866 -4.740 4.552 1.00 95.50 215 ILE A N 1
ATOM 1686 C CA . ILE A 1 215 ? -21.882 -5.655 3.404 1.00 95.50 215 ILE A CA 1
ATOM 1687 C C . ILE A 1 215 ? -23.065 -6.627 3.520 1.00 95.50 215 ILE A C 1
ATOM 1689 O O . ILE A 1 215 ? -23.790 -6.815 2.545 1.00 95.50 215 ILE A O 1
ATOM 1693 N N . ALA A 1 216 ? -23.296 -7.208 4.699 1.00 96.12 216 ALA A N 1
ATOM 1694 C CA . ALA A 1 216 ? -24.433 -8.090 4.950 1.00 96.12 216 ALA A CA 1
ATOM 1695 C C . ALA A 1 216 ? -25.771 -7.391 4.655 1.00 96.12 216 ALA A C 1
ATOM 1697 O O . ALA A 1 216 ? -26.600 -7.949 3.937 1.00 96.12 216 ALA A O 1
ATOM 1698 N N . ASP A 1 217 ? -25.941 -6.152 5.126 1.00 95.56 217 ASP A N 1
ATOM 1699 C CA . ASP A 1 217 ? -27.131 -5.335 4.871 1.00 95.56 217 ASP A CA 1
ATOM 1700 C C . ASP A 1 217 ? -27.301 -5.000 3.379 1.00 95.56 217 ASP A C 1
ATOM 1702 O O . ASP A 1 217 ? -28.348 -5.262 2.791 1.00 95.56 217 ASP A O 1
ATOM 1706 N N . LYS A 1 218 ? -26.271 -4.468 2.708 1.00 96.75 218 LYS A N 1
ATOM 1707 C CA . LYS A 1 218 ? -26.407 -4.003 1.314 1.00 96.75 218 LYS A CA 1
ATOM 1708 C C . LYS A 1 218 ? -26.493 -5.121 0.286 1.00 96.75 218 LYS A C 1
ATOM 1710 O O . LYS A 1 218 ? -27.169 -4.948 -0.725 1.00 96.75 218 LYS A O 1
ATOM 1715 N N . PHE A 1 219 ? -25.846 -6.254 0.538 1.00 96.81 219 PHE A N 1
ATOM 1716 C CA . PHE A 1 219 ? -25.867 -7.401 -0.370 1.00 96.81 219 PHE A CA 1
ATOM 1717 C C . PHE A 1 219 ? -26.856 -8.491 0.050 1.00 96.81 219 PHE A C 1
ATOM 1719 O O . PHE A 1 219 ? -26.948 -9.506 -0.635 1.00 96.81 219 PHE A O 1
ATOM 1726 N N . GLN A 1 220 ? -27.611 -8.282 1.137 1.00 96.50 220 GLN A N 1
ATOM 1727 C CA . GLN A 1 220 ? -28.606 -9.230 1.651 1.00 96.50 220 GLN A CA 1
ATOM 1728 C C . GLN A 1 220 ? -27.995 -10.617 1.930 1.00 96.50 220 GLN A C 1
ATOM 1730 O O . GLN A 1 220 ? -28.547 -11.660 1.578 1.00 96.50 220 GLN A O 1
ATOM 1735 N N . ILE A 1 221 ? -26.821 -10.621 2.566 1.00 96.31 221 ILE A N 1
ATOM 1736 C CA . ILE A 1 221 ? -26.080 -11.824 2.963 1.00 96.31 221 ILE A CA 1
ATOM 1737 C C . ILE A 1 221 ? -26.208 -11.991 4.479 1.00 96.31 221 ILE A C 1
ATOM 1739 O O . ILE A 1 221 ? -26.206 -11.019 5.227 1.00 96.31 221 ILE A O 1
ATOM 1743 N N . SER A 1 222 ? -26.282 -13.231 4.966 1.00 97.00 222 SER A N 1
ATOM 1744 C CA . SER A 1 222 ? -26.263 -13.488 6.410 1.00 97.00 222 SER A CA 1
ATOM 1745 C C . SER A 1 222 ? -24.973 -12.968 7.060 1.00 97.00 222 SER A C 1
ATOM 1747 O O . SER A 1 222 ? -23.871 -13.278 6.604 1.00 97.00 222 SER A O 1
ATOM 1749 N N . LEU A 1 223 ? -25.097 -12.264 8.191 1.00 94.88 223 LEU A N 1
ATOM 1750 C CA . LEU A 1 223 ? -23.947 -11.790 8.970 1.00 94.88 223 LEU A CA 1
ATOM 1751 C C . LEU A 1 223 ? -23.036 -12.946 9.418 1.00 94.88 223 LEU A C 1
ATOM 1753 O O . LEU A 1 223 ? -21.813 -12.851 9.340 1.00 94.88 223 LEU A O 1
ATOM 1757 N N . ASN A 1 224 ? -23.624 -14.077 9.821 1.00 96.31 224 ASN A N 1
ATOM 1758 C CA . ASN A 1 224 ? -22.861 -15.269 10.197 1.00 96.31 224 ASN A CA 1
ATOM 1759 C C . ASN A 1 224 ? -22.087 -15.840 9.005 1.00 96.31 224 ASN A C 1
ATOM 1761 O O . ASN A 1 224 ? -20.937 -16.253 9.163 1.00 96.31 224 ASN A O 1
ATOM 1765 N N . ALA A 1 225 ? -22.694 -15.835 7.814 1.00 96.44 225 ALA A N 1
ATOM 1766 C CA . ALA A 1 225 ? -22.016 -16.256 6.594 1.00 96.44 225 ALA A CA 1
ATOM 1767 C C . ALA A 1 225 ? -20.836 -15.329 6.272 1.00 96.44 225 ALA A C 1
ATOM 1769 O O . ALA A 1 225 ? -19.765 -15.828 5.943 1.00 96.44 225 ALA A O 1
ATOM 1770 N N . MET A 1 226 ? -20.983 -14.012 6.457 1.00 96.31 226 MET A N 1
ATOM 1771 C CA . MET A 1 226 ? -19.881 -13.057 6.292 1.00 96.31 226 MET A CA 1
ATOM 1772 C C . MET A 1 226 ? -18.728 -13.311 7.270 1.00 96.31 226 MET A C 1
ATOM 1774 O O . MET A 1 226 ? -17.568 -13.327 6.858 1.00 96.31 226 MET A O 1
ATOM 1778 N N . THR A 1 227 ? -19.018 -13.572 8.546 1.00 96.44 227 THR A N 1
ATOM 1779 C CA . THR A 1 227 ? -17.982 -13.894 9.544 1.00 96.44 227 THR A CA 1
ATOM 1780 C C . THR A 1 227 ? -17.249 -15.193 9.203 1.00 96.44 227 THR A C 1
ATOM 1782 O O . THR A 1 227 ? -16.020 -15.248 9.267 1.00 96.44 227 THR A O 1
ATOM 1785 N N . TRP A 1 228 ? -17.968 -16.243 8.797 1.00 97.06 228 TRP A N 1
ATOM 1786 C CA . TRP A 1 228 ? -17.337 -17.496 8.372 1.00 97.06 228 TRP A CA 1
ATOM 1787 C C . TRP A 1 228 ? -16.543 -17.341 7.076 1.00 97.06 228 TRP A C 1
ATOM 1789 O O . TRP A 1 228 ? -15.425 -17.849 6.994 1.00 97.06 228 TRP A O 1
ATOM 1799 N N . ALA A 1 229 ? -17.062 -16.592 6.103 1.00 96.94 229 ALA A N 1
ATOM 1800 C CA . ALA A 1 229 ? -16.347 -16.271 4.874 1.00 96.94 229 ALA A CA 1
ATOM 1801 C C . ALA A 1 229 ? -15.044 -15.517 5.167 1.00 96.94 229 ALA A C 1
ATOM 1803 O O . ALA A 1 229 ? -14.009 -15.865 4.608 1.00 96.94 229 ALA A O 1
ATOM 1804 N N . GLY A 1 230 ? -15.060 -14.552 6.091 1.00 97.31 230 GLY A N 1
ATOM 1805 C CA . GLY A 1 230 ? -13.856 -13.852 6.536 1.00 97.31 230 GLY A CA 1
ATOM 1806 C C . GLY A 1 230 ? -12.857 -14.779 7.234 1.00 97.31 230 GLY A C 1
ATOM 1807 O O . GLY A 1 230 ? -11.676 -14.752 6.904 1.00 97.31 230 GLY A O 1
ATOM 1808 N N . ARG A 1 231 ? -13.310 -15.663 8.137 1.00 97.38 231 ARG A N 1
ATOM 1809 C CA . ARG A 1 231 ? -12.440 -16.636 8.835 1.00 97.38 231 ARG A CA 1
ATOM 1810 C C . ARG A 1 231 ? -11.778 -17.622 7.875 1.00 97.38 231 ARG A C 1
ATOM 1812 O O . ARG A 1 231 ? -10.569 -17.825 7.939 1.00 97.38 231 ARG A O 1
ATOM 1819 N N . VAL A 1 232 ? -12.561 -18.218 6.978 1.00 97.62 232 VAL A N 1
ATOM 1820 C CA . VAL A 1 232 ? -12.056 -19.136 5.946 1.00 97.62 232 VAL A CA 1
ATOM 1821 C C . VAL A 1 232 ? -11.155 -18.379 4.968 1.00 97.62 232 VAL A C 1
ATOM 1823 O O . VAL A 1 232 ? -10.061 -18.837 4.643 1.00 97.62 232 VAL A O 1
ATOM 1826 N N . GLY A 1 233 ? -11.572 -17.181 4.555 1.00 97.62 233 GLY A N 1
ATOM 1827 C CA . GLY A 1 233 ? -10.817 -16.300 3.672 1.00 97.62 233 GLY A CA 1
ATOM 1828 C C . GLY A 1 233 ? -9.456 -15.916 4.244 1.00 97.62 233 GLY A C 1
ATOM 1829 O O . GLY A 1 233 ? -8.475 -15.942 3.509 1.00 97.62 233 GLY A O 1
ATOM 1830 N N . LEU A 1 234 ? -9.359 -15.649 5.549 1.00 96.44 234 LEU A N 1
ATOM 1831 C CA . LEU A 1 234 ? -8.104 -15.290 6.215 1.00 96.44 234 LEU A CA 1
ATOM 1832 C C . LEU A 1 234 ? -7.066 -16.420 6.155 1.00 96.44 234 LEU A C 1
ATOM 1834 O O . LEU A 1 234 ? -5.868 -16.152 6.121 1.00 96.44 234 LEU A O 1
ATOM 1838 N N . LEU A 1 235 ? -7.523 -17.674 6.118 1.00 96.50 235 LEU A N 1
ATOM 1839 C CA . LEU A 1 235 ? -6.660 -18.851 6.037 1.00 96.50 235 LEU A CA 1
ATOM 1840 C C . LEU A 1 235 ? -6.329 -19.247 4.593 1.00 96.50 235 LEU A C 1
ATOM 1842 O O . LEU A 1 235 ? -5.229 -19.728 4.339 1.00 96.50 235 LEU A O 1
ATOM 1846 N N . ILE A 1 236 ? -7.256 -19.056 3.648 1.00 98.31 236 ILE A N 1
ATOM 1847 C CA . ILE A 1 236 ? -7.109 -19.544 2.265 1.00 98.31 236 ILE A CA 1
ATOM 1848 C C . ILE A 1 236 ? -6.578 -18.468 1.314 1.00 98.31 236 ILE A C 1
ATOM 1850 O O . ILE A 1 236 ? -5.690 -18.749 0.506 1.00 98.31 236 ILE A O 1
ATOM 1854 N N . LEU A 1 237 ? -7.105 -17.241 1.378 1.00 98.31 237 LEU A N 1
ATOM 1855 C CA . LEU A 1 237 ? -6.788 -16.204 0.392 1.00 98.31 237 LEU A CA 1
ATOM 1856 C C . LEU A 1 237 ? -5.325 -15.749 0.448 1.00 98.31 237 LEU A C 1
ATOM 1858 O O . LEU A 1 237 ? -4.733 -15.651 -0.624 1.00 98.31 237 LEU A O 1
ATOM 1862 N N . PRO A 1 238 ? -4.685 -15.536 1.617 1.00 98.19 238 PRO A N 1
ATOM 1863 C CA . PRO A 1 238 ? -3.282 -15.134 1.637 1.00 98.19 238 PRO A CA 1
ATOM 1864 C C . PRO A 1 238 ? -2.330 -16.194 1.042 1.00 98.19 238 PRO A C 1
ATOM 1866 O O . PRO A 1 238 ? -1.539 -15.827 0.168 1.00 98.19 238 PRO A O 1
ATOM 1869 N N . PRO A 1 239 ? -2.402 -17.497 1.401 1.00 98.38 239 PRO A N 1
ATOM 1870 C CA . PRO A 1 239 ? -1.590 -18.525 0.739 1.00 98.38 239 PRO A CA 1
ATOM 1871 C C . PRO A 1 239 ? -1.901 -18.687 -0.754 1.00 98.38 239 PRO A C 1
ATOM 1873 O O . PRO A 1 239 ? -0.991 -18.909 -1.555 1.00 98.38 239 PRO A O 1
ATOM 1876 N N . LEU A 1 240 ? -3.167 -18.538 -1.155 1.00 98.50 240 LEU A N 1
ATOM 1877 C CA . LEU A 1 240 ? -3.544 -18.559 -2.567 1.00 98.50 240 LEU A CA 1
ATOM 1878 C C . LEU A 1 240 ? -2.941 -17.368 -3.325 1.00 98.50 240 LEU A C 1
ATOM 1880 O O . LEU A 1 240 ? -2.371 -17.556 -4.399 1.00 98.50 240 LEU A O 1
ATOM 1884 N N . ALA A 1 241 ? -3.008 -16.161 -2.757 1.00 98.56 241 ALA A N 1
ATOM 1885 C CA . ALA A 1 241 ? -2.393 -14.960 -3.315 1.00 98.56 241 ALA A CA 1
ATOM 1886 C C . ALA A 1 241 ? -0.878 -15.139 -3.455 1.00 98.56 241 ALA A C 1
ATOM 1888 O O . ALA A 1 241 ? -0.329 -14.836 -4.512 1.00 98.56 241 ALA A O 1
ATOM 1889 N N . TYR A 1 242 ? -0.217 -15.723 -2.448 1.00 98.69 242 TYR A N 1
ATOM 1890 C CA . TYR A 1 242 ? 1.195 -16.094 -2.539 1.00 98.69 242 TYR A CA 1
ATOM 1891 C C . TYR A 1 242 ? 1.454 -16.995 -3.755 1.00 98.69 242 TYR A C 1
ATOM 1893 O O . TYR A 1 242 ? 2.278 -16.666 -4.610 1.00 98.69 242 TYR A O 1
ATOM 1901 N N . PHE A 1 243 ? 0.735 -18.115 -3.860 1.00 98.62 243 PHE A N 1
ATOM 1902 C CA . PHE A 1 243 ? 0.935 -19.090 -4.932 1.00 98.62 243 PHE A CA 1
ATOM 1903 C C . PHE A 1 243 ? 0.703 -18.473 -6.316 1.00 98.62 243 PHE A C 1
ATOM 1905 O O . PHE A 1 243 ? 1.550 -18.591 -7.205 1.00 98.62 243 PHE A O 1
ATOM 1912 N N . VAL A 1 244 ? -0.417 -17.770 -6.493 1.00 98.62 244 VAL A N 1
ATOM 1913 C CA . VAL A 1 244 ? -0.784 -17.135 -7.763 1.00 98.62 244 VAL A CA 1
ATOM 1914 C C . VAL A 1 244 ? 0.237 -16.066 -8.143 1.00 98.62 244 VAL A C 1
ATOM 1916 O O . VAL A 1 244 ? 0.756 -16.092 -9.258 1.00 98.62 244 VAL A O 1
ATOM 1919 N N . THR A 1 245 ? 0.593 -15.162 -7.226 1.00 98.69 245 THR A N 1
ATOM 1920 C CA . THR A 1 245 ? 1.586 -14.115 -7.493 1.00 98.69 245 THR A CA 1
ATOM 1921 C C . THR A 1 245 ? 2.949 -14.705 -7.827 1.00 98.69 245 THR A C 1
ATOM 1923 O O . THR A 1 245 ? 3.577 -14.261 -8.786 1.00 98.69 245 THR A O 1
ATOM 1926 N N . TYR A 1 246 ? 3.388 -15.742 -7.113 1.00 98.69 246 TYR A N 1
ATOM 1927 C CA . TYR A 1 246 ? 4.648 -16.421 -7.402 1.00 98.69 246 TYR A CA 1
ATOM 1928 C C . TYR A 1 246 ? 4.674 -16.979 -8.835 1.00 98.69 246 TYR A C 1
ATOM 1930 O O . TYR A 1 246 ? 5.625 -16.743 -9.585 1.00 98.69 246 TYR A O 1
ATOM 1938 N N . ARG A 1 247 ? 3.600 -17.663 -9.255 1.00 98.44 247 ARG A N 1
ATOM 1939 C CA . ARG A 1 247 ? 3.472 -18.223 -10.612 1.00 98.44 247 ARG A CA 1
ATOM 1940 C C . ARG A 1 247 ? 3.380 -17.134 -11.680 1.00 98.44 247 ARG A C 1
ATOM 1942 O O . ARG A 1 247 ? 4.020 -17.267 -12.721 1.00 98.44 247 ARG A O 1
ATOM 1949 N N . ILE A 1 248 ? 2.664 -16.042 -11.409 1.00 98.50 248 ILE A N 1
ATOM 1950 C CA . ILE A 1 248 ? 2.608 -14.874 -12.299 1.00 98.50 248 ILE A CA 1
ATOM 1951 C C . ILE A 1 248 ? 4.003 -14.267 -12.471 1.00 98.50 248 ILE A C 1
ATOM 1953 O O . ILE A 1 248 ? 4.401 -13.981 -13.596 1.00 98.50 248 ILE A O 1
ATOM 1957 N N . CYS A 1 249 ? 4.774 -14.091 -11.394 1.00 98.50 249 CYS A N 1
ATOM 1958 C CA . CYS A 1 249 ? 6.134 -13.563 -11.490 1.00 98.50 249 CYS A CA 1
ATOM 1959 C C . CYS A 1 249 ? 7.025 -14.447 -12.370 1.00 98.50 249 CYS A C 1
ATOM 1961 O O . CYS A 1 249 ? 7.701 -13.918 -13.249 1.00 98.50 249 CYS A O 1
ATOM 1963 N N . LEU A 1 250 ? 6.976 -15.772 -12.201 1.00 98.19 250 LEU A N 1
ATOM 1964 C CA . LEU A 1 250 ? 7.726 -16.703 -13.050 1.00 98.19 250 LEU A CA 1
ATOM 1965 C C . LEU A 1 250 ? 7.292 -16.640 -14.521 1.00 98.19 250 LEU A C 1
ATOM 1967 O O . LEU A 1 250 ? 8.150 -16.557 -15.395 1.00 98.19 250 LEU A O 1
ATOM 1971 N N . GLY A 1 251 ? 5.986 -16.603 -14.801 1.00 97.88 251 GLY A N 1
ATOM 1972 C CA . GLY A 1 251 ? 5.481 -16.438 -16.168 1.00 97.88 251 GLY 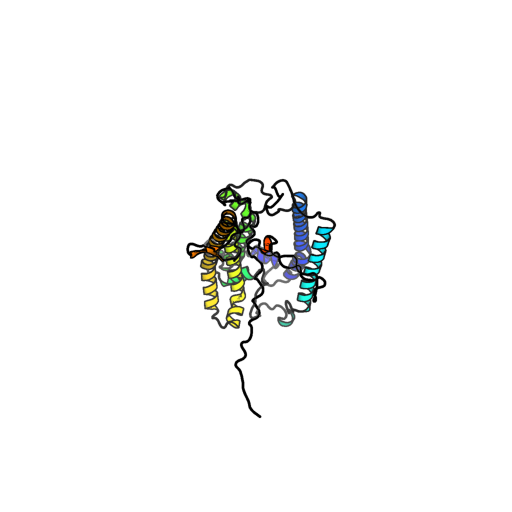A CA 1
ATOM 1973 C C . GLY A 1 251 ? 5.913 -15.108 -16.797 1.00 97.88 251 GLY A C 1
ATOM 1974 O O . GLY A 1 251 ? 6.304 -15.058 -17.960 1.00 97.88 251 GLY A O 1
ATOM 1975 N N . LEU A 1 252 ? 5.933 -14.023 -16.015 1.00 97.44 252 LEU A N 1
ATOM 1976 C CA . LEU A 1 252 ? 6.423 -12.720 -16.470 1.00 97.44 252 LEU A CA 1
ATOM 1977 C C . LEU A 1 252 ? 7.932 -12.716 -16.743 1.00 97.44 252 LEU A C 1
ATOM 1979 O O . LEU A 1 252 ? 8.358 -12.044 -17.680 1.00 97.44 252 LEU A O 1
ATOM 1983 N N . GLN A 1 253 ? 8.730 -13.436 -15.947 1.00 96.75 253 GLN A N 1
ATOM 1984 C CA . GLN A 1 253 ? 10.162 -13.619 -16.206 1.00 96.75 253 GLN A CA 1
ATOM 1985 C C . GLN A 1 253 ? 10.397 -14.443 -17.473 1.00 96.75 253 GLN A C 1
ATOM 1987 O O . GLN A 1 253 ? 11.232 -14.073 -18.293 1.00 96.75 253 GLN A O 1
ATOM 1992 N N . GLN A 1 254 ? 9.658 -15.542 -17.638 1.00 96.12 254 GLN A N 1
ATOM 1993 C CA . GLN A 1 254 ? 9.745 -16.393 -18.820 1.00 96.12 254 GLN A CA 1
ATOM 1994 C C . GLN A 1 254 ? 9.421 -15.596 -20.085 1.00 96.12 254 GLN A C 1
ATOM 1996 O O . GLN A 1 254 ? 10.226 -15.583 -21.008 1.00 96.12 254 GLN A O 1
ATOM 2001 N N . HIS A 1 255 ? 8.327 -14.837 -20.078 1.00 94.88 255 HIS A N 1
ATOM 2002 C CA . HIS A 1 255 ? 7.966 -13.980 -21.202 1.00 94.88 255 HIS A CA 1
ATOM 2003 C C . HIS A 1 255 ? 9.034 -12.908 -21.484 1.00 94.88 255 HIS A C 1
ATOM 2005 O O . HIS A 1 255 ? 9.287 -12.572 -22.640 1.00 94.88 255 HIS A O 1
ATOM 2011 N N . ASP A 1 256 ? 9.653 -12.314 -20.456 1.00 94.88 256 ASP A N 1
ATOM 2012 C CA . ASP A 1 256 ? 10.740 -11.349 -20.672 1.00 94.88 256 ASP A CA 1
ATOM 2013 C C . ASP A 1 256 ? 11.949 -12.047 -21.347 1.00 94.88 256 ASP A C 1
ATOM 2015 O O . ASP A 1 256 ? 12.542 -11.472 -22.255 1.00 94.88 256 ASP A O 1
ATOM 2019 N N . ARG A 1 257 ? 12.265 -13.302 -20.990 1.00 92.62 257 ARG A N 1
ATOM 2020 C CA . ARG A 1 257 ? 13.333 -14.104 -21.626 1.00 92.62 257 ARG A CA 1
ATOM 2021 C C . ARG A 1 257 ? 12.994 -14.554 -23.047 1.00 92.62 257 ARG A C 1
ATOM 2023 O O . ARG A 1 257 ? 13.869 -14.524 -23.903 1.00 92.62 257 ARG A O 1
ATOM 2030 N N . GLU A 1 258 ? 11.748 -14.936 -23.310 1.00 91.88 258 GLU A N 1
ATOM 2031 C CA . GLU A 1 258 ? 11.287 -15.334 -24.647 1.00 91.88 258 GLU A CA 1
ATOM 2032 C C . GLU A 1 258 ? 11.445 -14.191 -25.649 1.00 91.88 258 GLU A C 1
ATOM 2034 O O . GLU A 1 258 ? 11.952 -14.417 -26.744 1.00 91.88 258 GLU A O 1
ATOM 2039 N N . VAL A 1 259 ? 11.112 -12.961 -25.244 1.00 92.12 259 VAL A N 1
ATOM 2040 C CA . VAL A 1 259 ? 11.297 -11.765 -26.080 1.00 92.12 259 VAL A CA 1
ATOM 2041 C C . VAL A 1 259 ? 12.780 -11.447 -26.302 1.00 92.12 259 VAL A C 1
ATOM 2043 O O . VAL A 1 259 ? 13.157 -11.012 -27.387 1.00 92.12 259 VAL A O 1
ATOM 2046 N N . LEU A 1 260 ? 13.645 -11.672 -25.307 1.00 91.44 260 LEU A N 1
ATOM 2047 C CA . LEU A 1 260 ? 15.093 -11.487 -25.480 1.00 91.44 260 LEU A CA 1
ATOM 2048 C C . LEU A 1 260 ? 15.735 -12.556 -26.375 1.00 91.44 260 LEU A C 1
ATOM 2050 O O . LEU A 1 260 ? 16.745 -12.266 -27.008 1.00 91.44 260 LEU A O 1
ATOM 2054 N N . ALA A 1 261 ? 15.170 -13.766 -26.420 1.00 89.06 261 ALA A N 1
ATOM 2055 C CA . ALA A 1 261 ? 15.677 -14.871 -27.231 1.00 89.06 261 ALA A CA 1
ATOM 2056 C C . ALA A 1 261 ? 15.148 -14.851 -28.676 1.00 89.06 261 ALA A C 1
ATOM 2058 O O . ALA A 1 261 ? 15.899 -15.134 -29.604 1.00 89.06 261 ALA A O 1
ATOM 2059 N N . HIS A 1 262 ? 13.867 -14.521 -28.872 1.00 87.81 262 HIS A N 1
ATOM 2060 C CA . HIS A 1 262 ? 13.198 -14.615 -30.175 1.00 87.81 262 HIS A CA 1
ATOM 2061 C C . HIS A 1 262 ? 12.879 -13.258 -30.810 1.00 87.81 262 HIS A C 1
ATOM 2063 O O . HIS A 1 262 ? 12.507 -13.223 -31.979 1.00 87.81 262 HIS A O 1
ATOM 2069 N N . GLY A 1 263 ? 13.011 -12.152 -30.075 1.00 89.31 263 GLY A N 1
ATOM 2070 C CA . GLY A 1 263 ? 12.605 -10.822 -30.522 1.00 89.31 263 GLY A CA 1
ATOM 2071 C C . GLY A 1 263 ? 11.172 -10.455 -30.131 1.00 89.31 263 GLY A C 1
ATOM 2072 O O . GLY A 1 263 ? 10.448 -11.213 -29.488 1.00 89.31 263 GLY A O 1
ATOM 2073 N N . VAL A 1 264 ? 10.774 -9.237 -30.493 1.00 91.00 264 VAL A N 1
ATOM 2074 C CA . VAL A 1 264 ? 9.438 -8.695 -30.226 1.00 91.00 264 VAL A CA 1
ATOM 2075 C C . VAL A 1 264 ? 8.467 -9.167 -31.300 1.00 91.00 264 VAL A C 1
ATOM 2077 O O . VAL A 1 264 ? 8.697 -8.945 -32.489 1.00 91.00 264 VAL A O 1
ATOM 2080 N N . GLU A 1 265 ? 7.363 -9.762 -30.865 1.00 90.00 265 GLU A N 1
ATOM 2081 C CA . GLU A 1 265 ? 6.213 -10.117 -31.699 1.00 90.00 265 GLU A CA 1
ATOM 2082 C C . GLU A 1 265 ? 5.712 -8.894 -32.486 1.00 90.00 265 GLU A C 1
ATOM 2084 O O . GLU A 1 265 ? 5.390 -7.842 -31.912 1.00 90.00 265 GLU A O 1
ATOM 2089 N N . THR A 1 266 ? 5.681 -9.002 -33.820 1.00 88.56 266 THR A N 1
ATOM 2090 C CA . THR A 1 266 ? 5.189 -7.916 -34.685 1.00 88.56 266 THR A CA 1
ATOM 2091 C C . THR A 1 266 ? 3.692 -8.012 -34.960 1.00 88.56 266 THR A C 1
ATOM 2093 O O . THR A 1 266 ? 3.097 -7.020 -35.385 1.00 88.56 266 THR A O 1
ATOM 2096 N N . GLY A 1 267 ? 3.076 -9.179 -34.734 1.00 88.62 267 GLY A N 1
ATOM 2097 C CA . GLY A 1 267 ? 1.707 -9.475 -35.151 1.00 88.62 267 GLY A CA 1
ATOM 2098 C C . GLY A 1 267 ? 1.543 -9.712 -36.658 1.00 88.62 267 GLY A C 1
ATOM 2099 O O . GLY A 1 267 ? 0.415 -9.847 -37.131 1.00 88.62 267 GLY A O 1
ATOM 2100 N N . ILE A 1 268 ? 2.637 -9.757 -37.432 1.00 88.81 268 ILE A N 1
ATOM 2101 C CA . ILE A 1 268 ? 2.616 -10.052 -38.871 1.00 88.81 268 ILE A CA 1
ATOM 2102 C C . ILE A 1 268 ? 2.876 -11.546 -39.073 1.00 88.81 268 ILE A C 1
ATOM 2104 O O . ILE A 1 268 ? 3.973 -12.039 -38.806 1.00 88.81 268 ILE A O 1
ATOM 2108 N N . ILE A 1 269 ? 1.880 -12.260 -39.598 1.00 91.19 269 ILE A N 1
ATOM 2109 C CA . ILE A 1 269 ? 1.992 -13.685 -39.930 1.00 91.19 269 ILE A CA 1
ATOM 2110 C C . ILE A 1 269 ? 2.360 -13.833 -41.407 1.00 91.19 269 ILE A C 1
ATOM 2112 O O . ILE A 1 269 ? 1.656 -13.335 -42.287 1.00 91.19 269 ILE A O 1
ATOM 2116 N N . ARG A 1 270 ? 3.440 -14.566 -41.692 1.00 90.62 270 ARG A N 1
ATOM 2117 C CA . ARG A 1 270 ? 3.886 -14.891 -43.051 1.00 90.62 270 ARG A CA 1
ATOM 2118 C C . ARG A 1 270 ? 3.716 -16.383 -43.324 1.00 90.62 270 ARG A C 1
ATOM 2120 O O . ARG A 1 270 ? 4.123 -17.219 -42.522 1.00 90.62 270 ARG A O 1
ATOM 2127 N N . ARG A 1 271 ? 3.157 -16.719 -44.491 1.00 93.81 271 ARG A N 1
ATOM 2128 C CA . ARG A 1 271 ? 3.126 -18.095 -45.005 1.00 93.81 271 ARG A CA 1
ATOM 2129 C C . ARG A 1 271 ? 4.380 -18.366 -45.839 1.00 93.81 271 ARG A C 1
ATOM 2131 O O . ARG A 1 271 ? 4.676 -17.615 -46.768 1.00 93.81 271 ARG A O 1
ATOM 2138 N N . LEU A 1 272 ? 5.109 -19.421 -45.499 1.00 91.69 272 LEU A N 1
ATOM 2139 C CA . LEU A 1 272 ? 6.299 -19.879 -46.213 1.00 91.69 272 LEU A CA 1
ATOM 2140 C C . LEU A 1 272 ? 5.923 -20.725 -47.447 1.00 91.69 272 LEU A C 1
ATOM 2142 O O . LEU A 1 272 ? 4.803 -21.243 -47.515 1.00 91.69 272 LEU A O 1
ATOM 2146 N N . PRO A 1 273 ? 6.838 -20.893 -48.426 1.00 92.69 273 PRO A N 1
ATOM 2147 C CA . PRO A 1 273 ? 6.589 -21.711 -49.619 1.00 92.69 273 PRO A CA 1
ATOM 2148 C C . PRO A 1 273 ? 6.254 -23.180 -49.318 1.00 92.69 273 PRO A C 1
ATOM 2150 O O . PRO A 1 273 ? 5.552 -23.817 -50.095 1.00 92.69 273 PRO A O 1
ATOM 2153 N N . ASP A 1 274 ? 6.709 -23.702 -48.175 1.00 92.62 274 ASP A N 1
ATOM 2154 C CA . ASP A 1 274 ? 6.403 -25.050 -47.673 1.00 92.62 274 ASP A CA 1
ATOM 2155 C C . ASP A 1 274 ? 5.028 -25.149 -46.978 1.00 92.62 274 ASP A C 1
ATOM 2157 O O . ASP A 1 274 ? 4.623 -26.220 -46.531 1.00 92.62 274 ASP A O 1
ATOM 2161 N N . GLY A 1 275 ? 4.291 -24.036 -46.887 1.00 92.19 275 GLY A N 1
ATOM 2162 C CA . GLY A 1 275 ? 2.967 -23.956 -46.282 1.00 92.19 275 GLY A CA 1
ATOM 2163 C C . GLY A 1 275 ? 2.948 -23.628 -44.788 1.00 92.19 275 GLY A C 1
ATOM 2164 O O . GLY A 1 275 ? 1.854 -23.439 -44.256 1.00 92.19 275 GLY A O 1
ATOM 2165 N N . LYS A 1 276 ? 4.101 -23.507 -44.114 1.00 92.06 276 LYS A N 1
ATOM 2166 C CA . LYS A 1 276 ? 4.158 -23.140 -42.688 1.00 92.06 276 LYS A CA 1
ATOM 2167 C C . LYS A 1 276 ? 3.776 -21.679 -42.462 1.00 92.06 276 LYS A C 1
ATOM 2169 O O . LYS A 1 276 ? 4.068 -20.818 -43.289 1.00 92.06 276 LYS A O 1
ATOM 2174 N N . PHE A 1 277 ? 3.170 -21.396 -41.313 1.00 92.69 277 PHE A N 1
ATOM 2175 C CA . PHE A 1 277 ? 2.921 -20.036 -40.840 1.00 92.69 277 PHE A CA 1
ATOM 2176 C C . PHE A 1 277 ? 3.960 -19.677 -39.786 1.00 92.69 277 PHE A C 1
ATOM 2178 O O . PHE A 1 277 ? 4.140 -20.417 -38.821 1.00 92.69 277 PHE A O 1
ATOM 2185 N N . VAL A 1 278 ? 4.640 -18.552 -39.982 1.00 90.69 278 VAL A N 1
ATOM 2186 C CA . VAL A 1 278 ? 5.606 -18.008 -39.026 1.00 90.69 278 VAL A CA 1
ATOM 2187 C C . VAL A 1 278 ? 5.207 -16.588 -38.667 1.00 90.69 278 VAL A C 1
ATOM 2189 O O . VAL A 1 278 ? 4.815 -15.807 -39.539 1.00 90.69 278 VAL A O 1
ATOM 2192 N N . GLU A 1 279 ? 5.293 -16.253 -37.386 1.00 89.31 279 GLU A N 1
ATOM 2193 C CA . GLU A 1 279 ? 5.213 -14.864 -36.963 1.00 89.31 279 GLU A CA 1
ATOM 2194 C C . GLU A 1 279 ? 6.567 -14.193 -37.201 1.00 89.31 279 GLU A C 1
ATOM 2196 O O . GLU A 1 279 ? 7.622 -14.737 -36.870 1.00 89.31 279 GLU A O 1
ATOM 2201 N N . VAL A 1 280 ? 6.545 -13.013 -37.815 1.00 88.56 280 VAL A N 1
ATOM 2202 C CA . VAL A 1 280 ? 7.753 -12.208 -37.972 1.00 88.56 280 VAL A CA 1
ATOM 2203 C C . VAL A 1 280 ? 8.073 -11.580 -36.621 1.00 88.56 280 VAL A C 1
ATOM 2205 O O . VAL A 1 280 ? 7.260 -10.835 -36.075 1.00 88.56 280 VAL A O 1
ATOM 2208 N N . HIS A 1 281 ? 9.256 -11.852 -36.084 1.00 89.38 281 HIS A N 1
ATOM 2209 C CA . HIS A 1 281 ? 9.742 -11.198 -34.874 1.00 89.38 281 HIS A CA 1
ATOM 2210 C C . HIS A 1 281 ? 10.775 -10.130 -35.216 1.00 89.38 281 HIS A C 1
ATOM 2212 O O . HIS A 1 281 ? 11.637 -10.326 -36.074 1.00 89.38 281 HIS A O 1
ATOM 2218 N N . GLN A 1 282 ? 10.704 -9.001 -34.516 1.00 89.50 282 GLN A N 1
ATOM 2219 C CA . GLN A 1 282 ? 11.711 -7.952 -34.593 1.00 89.50 282 GLN A CA 1
ATOM 2220 C C . GLN A 1 282 ? 12.822 -8.242 -33.568 1.00 89.50 282 GLN A C 1
ATOM 2222 O O . GLN A 1 282 ? 12.569 -8.118 -32.365 1.00 89.50 282 GLN A O 1
ATOM 2227 N N . PRO A 1 283 ? 14.050 -8.600 -33.988 1.00 87.88 283 PRO A N 1
ATOM 2228 C CA . PRO A 1 283 ? 15.158 -8.802 -33.058 1.00 87.88 283 PRO A CA 1
ATOM 2229 C C . PRO A 1 283 ? 15.518 -7.500 -32.329 1.00 87.88 283 PRO A C 1
ATOM 2231 O O . PRO A 1 283 ? 15.411 -6.405 -32.891 1.00 87.88 283 PRO A O 1
ATOM 2234 N N . LEU A 1 284 ? 15.957 -7.634 -31.074 1.00 85.75 284 LEU A N 1
ATOM 2235 C CA . LEU A 1 284 ? 16.397 -6.515 -30.230 1.00 85.75 284 LEU A CA 1
ATOM 2236 C C . LEU A 1 284 ? 17.913 -6.266 -30.291 1.00 85.75 284 LEU A C 1
ATOM 2238 O O . LEU A 1 284 ? 18.364 -5.191 -29.896 1.00 85.75 284 LEU A O 1
ATOM 2242 N N . SER A 1 285 ? 18.694 -7.231 -30.780 1.00 83.38 285 SER A N 1
ATOM 2243 C CA . SER A 1 285 ? 20.137 -7.116 -31.010 1.00 83.38 285 SER A CA 1
ATOM 2244 C C . SER A 1 285 ? 20.498 -7.401 -32.463 1.00 83.38 285 SER A C 1
ATOM 2246 O O . SER A 1 285 ? 19.674 -7.895 -33.236 1.00 83.38 285 SER A O 1
ATOM 2248 N N . ALA A 1 286 ? 21.757 -7.130 -32.820 1.00 77.62 286 ALA A N 1
ATOM 2249 C CA . ALA A 1 286 ? 22.349 -7.719 -34.013 1.00 77.62 286 ALA A CA 1
ATOM 2250 C C . ALA A 1 286 ? 22.196 -9.250 -33.956 1.00 77.62 286 ALA A C 1
ATOM 2252 O O . ALA A 1 286 ? 22.310 -9.844 -32.879 1.00 77.62 286 ALA A O 1
ATOM 2253 N N . GLN A 1 287 ? 21.867 -9.846 -35.099 1.00 74.50 287 GLN A N 1
ATOM 2254 C CA . GLN A 1 287 ? 21.762 -11.291 -35.259 1.00 74.50 287 GLN A CA 1
ATOM 2255 C C . GLN A 1 287 ? 23.102 -11.840 -35.753 1.00 74.50 287 GLN A C 1
ATOM 2257 O O . GLN A 1 287 ? 23.760 -11.205 -36.581 1.00 74.50 287 GLN A O 1
ATOM 2262 N N . ASP A 1 288 ? 23.474 -13.020 -35.269 1.00 69.69 288 ASP A N 1
ATOM 2263 C CA . ASP A 1 288 ? 24.590 -13.798 -35.799 1.00 69.69 288 ASP A CA 1
ATOM 2264 C C . ASP A 1 288 ? 24.259 -14.337 -37.205 1.00 69.69 288 ASP A C 1
ATOM 2266 O O . ASP A 1 288 ? 23.131 -14.214 -37.691 1.00 69.69 288 ASP A O 1
ATOM 2270 N N . HIS A 1 289 ? 25.235 -14.969 -37.867 1.00 61.88 289 HIS A N 1
ATOM 2271 C CA . HIS A 1 289 ? 25.073 -15.534 -39.216 1.00 61.88 289 HIS A CA 1
ATOM 2272 C C . HIS A 1 289 ? 23.895 -16.521 -39.348 1.00 61.88 289 HIS A C 1
ATOM 2274 O O . HIS A 1 289 ? 23.318 -16.623 -40.429 1.00 61.88 289 HIS A O 1
ATOM 2280 N N . ASP A 1 290 ? 23.497 -17.171 -38.250 1.00 64.06 290 ASP A N 1
ATOM 2281 C CA . ASP A 1 290 ? 22.372 -18.114 -38.188 1.00 64.06 290 ASP A CA 1
ATOM 2282 C C . ASP A 1 290 ? 21.027 -17.450 -37.805 1.00 64.06 290 ASP A C 1
ATOM 2284 O O . ASP A 1 290 ? 20.027 -18.132 -37.592 1.00 64.06 290 ASP A O 1
ATOM 2288 N N . GLY A 1 291 ? 20.970 -16.115 -37.708 1.00 62.38 291 GLY A N 1
ATOM 2289 C CA . GLY A 1 291 ? 19.743 -15.362 -37.404 1.00 62.38 291 GLY A CA 1
ATOM 2290 C C . GLY A 1 291 ? 19.383 -15.282 -35.914 1.00 62.38 291 GLY A C 1
ATOM 2291 O O . GLY A 1 291 ? 18.320 -14.767 -35.559 1.00 62.38 291 GLY A O 1
ATOM 2292 N N . HIS A 1 292 ? 20.256 -15.760 -35.026 1.00 62.56 292 HIS A N 1
ATOM 2293 C CA . HIS A 1 292 ? 20.060 -15.722 -33.577 1.00 62.56 292 HIS A CA 1
ATOM 2294 C C . HIS A 1 292 ? 20.736 -14.491 -32.962 1.00 62.56 292 HIS A C 1
ATOM 2296 O O . HIS A 1 292 ? 21.899 -14.218 -33.229 1.00 62.56 292 HIS A O 1
ATOM 2302 N N . GLY A 1 293 ? 20.013 -13.738 -32.134 1.00 65.44 293 GLY A N 1
ATOM 2303 C CA . GLY A 1 293 ? 20.551 -12.606 -31.379 1.00 65.44 293 GLY A CA 1
ATOM 2304 C C . GLY A 1 293 ? 19.987 -12.636 -29.967 1.00 65.44 293 GLY A C 1
ATOM 2305 O O . GLY A 1 293 ? 18.880 -12.155 -29.740 1.00 65.44 293 GLY A O 1
ATOM 2306 N N . ALA A 1 294 ? 20.706 -13.268 -29.039 1.00 72.06 294 ALA A N 1
ATOM 2307 C CA . ALA A 1 294 ? 20.262 -13.414 -27.657 1.00 72.06 294 ALA A CA 1
ATOM 2308 C C . ALA A 1 294 ? 20.850 -12.296 -26.789 1.00 72.06 294 ALA A C 1
ATOM 2310 O O . ALA A 1 294 ? 22.066 -12.169 -26.651 1.00 72.06 294 ALA A O 1
ATOM 2311 N N . LEU A 1 295 ? 19.980 -11.495 -26.174 1.00 85.25 295 LEU A N 1
ATOM 2312 C CA . LEU A 1 295 ? 20.383 -10.492 -25.189 1.00 85.25 295 LEU A CA 1
ATOM 2313 C C . LEU A 1 295 ? 20.326 -11.055 -23.768 1.00 85.25 295 LEU A C 1
ATOM 2315 O O . LEU A 1 295 ? 19.376 -11.741 -23.392 1.00 85.25 295 LEU A O 1
ATOM 2319 N N . GLU A 1 296 ? 21.311 -10.697 -22.945 1.00 88.94 296 GLU A N 1
ATOM 2320 C CA . GLU A 1 296 ? 21.281 -11.012 -21.518 1.00 88.94 296 GLU A CA 1
ATOM 2321 C C . GLU A 1 296 ? 20.249 -10.140 -20.781 1.00 88.94 296 GLU A C 1
ATOM 2323 O O . GLU A 1 296 ? 20.075 -8.948 -21.060 1.00 88.94 296 GLU A O 1
ATOM 2328 N N . TYR A 1 297 ? 19.555 -10.731 -19.805 1.00 91.81 297 TYR A N 1
ATOM 2329 C CA . TYR A 1 297 ? 18.620 -9.998 -18.959 1.00 91.81 297 TYR A CA 1
ATOM 2330 C C . TYR A 1 297 ? 19.357 -9.154 -17.914 1.00 91.81 297 TYR A C 1
ATOM 2332 O O . TYR A 1 297 ? 20.045 -9.680 -17.046 1.00 91.81 297 TYR A O 1
ATOM 2340 N N . THR A 1 298 ? 19.136 -7.840 -17.935 1.00 90.31 298 THR A N 1
ATOM 2341 C CA . THR A 1 298 ? 19.832 -6.876 -17.060 1.00 90.31 298 THR A CA 1
ATOM 2342 C C . THR A 1 298 ? 18.946 -6.274 -15.963 1.00 90.31 298 THR A C 1
ATOM 2344 O O . THR A 1 298 ? 19.326 -5.304 -15.307 1.00 90.31 298 THR A O 1
ATOM 2347 N N . GLY A 1 299 ? 17.731 -6.797 -15.765 1.00 91.12 299 GLY A N 1
ATOM 2348 C CA . GLY A 1 299 ? 16.766 -6.229 -14.815 1.00 91.12 299 GLY A CA 1
ATOM 2349 C C . GLY A 1 299 ? 16.002 -5.007 -15.340 1.00 91.12 299 GLY A C 1
ATOM 2350 O O . GLY A 1 299 ? 15.172 -4.457 -14.618 1.00 91.12 299 GLY A O 1
ATOM 2351 N N . TRP A 1 300 ? 16.248 -4.560 -16.577 1.00 91.94 300 TRP A N 1
ATOM 2352 C CA . TRP A 1 300 ? 15.486 -3.481 -17.217 1.00 91.94 300 TRP A CA 1
ATOM 2353 C C . TRP A 1 300 ? 14.151 -3.970 -17.796 1.00 91.94 300 TRP A C 1
ATOM 2355 O O . TRP A 1 300 ? 13.890 -5.165 -17.934 1.00 91.94 300 TRP A O 1
ATOM 2365 N N . VAL A 1 301 ? 13.274 -3.026 -18.139 1.00 92.25 301 VAL A N 1
ATOM 2366 C CA . VAL A 1 301 ? 12.005 -3.323 -18.807 1.00 92.25 301 VAL A CA 1
ATOM 2367 C C . VAL A 1 301 ? 12.268 -3.755 -20.251 1.00 92.25 301 VAL A C 1
ATOM 2369 O O . VAL A 1 301 ? 12.743 -2.961 -21.060 1.00 92.25 301 VAL A O 1
ATOM 2372 N N . VAL A 1 302 ? 11.894 -4.993 -20.581 1.00 92.56 302 VAL A N 1
ATOM 2373 C CA . VAL A 1 302 ? 11.922 -5.513 -21.956 1.00 92.56 302 VAL A CA 1
ATOM 2374 C C . VAL A 1 302 ? 10.716 -4.961 -22.737 1.00 92.56 302 VAL A C 1
ATOM 2376 O O . VAL A 1 302 ? 9.577 -5.114 -22.275 1.00 92.56 302 VAL A O 1
ATOM 2379 N N . PRO A 1 303 ? 10.915 -4.288 -23.888 1.00 91.88 303 PRO A N 1
ATOM 2380 C CA . PRO A 1 303 ? 9.815 -3.816 -24.723 1.00 91.88 303 PRO A CA 1
ATOM 2381 C C . PRO A 1 303 ? 9.117 -5.008 -25.385 1.00 91.88 303 PRO A C 1
ATOM 2383 O O . PRO A 1 303 ? 9.762 -5.841 -25.999 1.00 91.88 303 PRO A O 1
ATOM 2386 N N . LYS A 1 304 ? 7.788 -5.081 -25.267 1.00 90.69 304 LYS A N 1
ATOM 2387 C CA . LYS A 1 304 ? 6.976 -6.207 -25.780 1.00 90.69 304 LYS A CA 1
ATOM 2388 C C . LYS A 1 304 ? 6.084 -5.842 -26.961 1.00 90.69 304 LYS A C 1
ATOM 2390 O O . LYS A 1 304 ? 5.284 -6.647 -27.403 1.00 90.69 304 LYS A O 1
ATOM 2395 N N . LYS A 1 305 ? 6.122 -4.584 -27.393 1.00 89.75 305 LYS A N 1
ATOM 2396 C CA . LYS A 1 305 ? 5.247 -4.067 -28.445 1.00 89.75 305 LYS A CA 1
ATOM 2397 C C . LYS A 1 305 ? 6.051 -3.186 -29.380 1.00 89.75 305 LYS A C 1
ATOM 2399 O O . LYS A 1 305 ? 6.819 -2.345 -28.911 1.00 89.75 305 LYS A O 1
ATOM 2404 N N . MET A 1 306 ? 5.792 -3.310 -30.678 1.00 87.44 306 MET A N 1
ATOM 2405 C CA . MET A 1 306 ? 6.468 -2.533 -31.722 1.00 87.44 306 MET A CA 1
ATOM 2406 C C . MET A 1 306 ? 6.324 -1.015 -31.539 1.00 87.44 306 MET A C 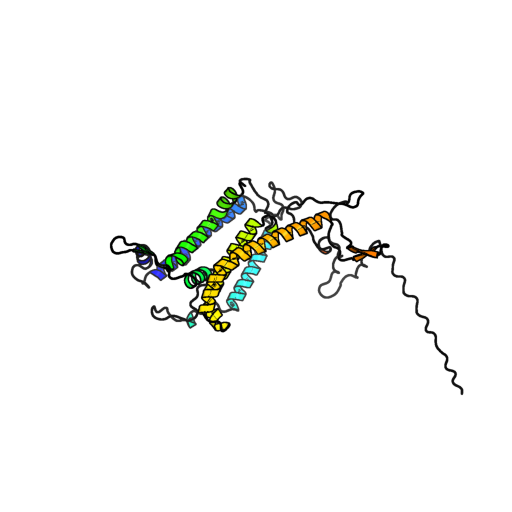1
ATOM 2408 O O . MET A 1 306 ? 7.256 -0.261 -31.806 1.00 87.44 306 MET A O 1
ATOM 2412 N N . ASN A 1 307 ? 5.209 -0.540 -30.975 1.00 86.69 307 ASN A N 1
ATOM 2413 C CA . ASN A 1 307 ? 5.036 0.885 -30.672 1.00 86.69 307 ASN A CA 1
ATOM 2414 C C . ASN A 1 307 ? 6.025 1.420 -29.616 1.00 86.69 307 ASN A C 1
ATOM 2416 O O . ASN A 1 307 ? 6.331 2.608 -29.614 1.00 86.69 307 ASN A O 1
ATOM 2420 N N . ARG A 1 308 ? 6.556 0.561 -28.736 1.00 85.38 308 ARG A N 1
ATOM 2421 C CA . ARG A 1 308 ? 7.605 0.927 -27.771 1.00 85.38 308 ARG A CA 1
ATOM 2422 C C . ARG A 1 308 ? 8.992 0.983 -28.410 1.00 85.38 308 ARG A C 1
ATOM 2424 O O . ARG A 1 308 ? 9.875 1.595 -27.823 1.00 85.38 308 ARG A O 1
ATOM 2431 N N . LEU A 1 309 ? 9.159 0.380 -29.588 1.00 84.75 309 LEU A N 1
ATOM 2432 C CA . LEU A 1 309 ? 10.380 0.432 -30.394 1.00 84.75 309 LEU A CA 1
ATOM 2433 C C . LEU A 1 309 ? 10.383 1.601 -31.393 1.00 84.75 309 LEU A C 1
ATOM 2435 O O . LEU A 1 309 ? 11.319 1.732 -32.169 1.00 84.75 309 LEU A O 1
ATOM 2439 N N . GLY A 1 310 ? 9.343 2.443 -31.394 1.00 82.94 310 GLY A N 1
ATOM 2440 C CA . GLY A 1 310 ? 9.224 3.539 -32.359 1.00 82.94 310 GLY A CA 1
ATOM 2441 C C . GLY A 1 310 ? 8.808 3.087 -33.760 1.00 82.94 310 GLY A C 1
ATOM 2442 O O . GLY A 1 310 ? 9.005 3.827 -34.714 1.00 82.94 310 GLY A O 1
ATOM 2443 N N . ALA A 1 311 ? 8.217 1.893 -33.899 1.00 78.50 311 ALA A N 1
ATOM 2444 C CA . ALA A 1 311 ? 7.735 1.398 -35.191 1.00 78.50 311 ALA A CA 1
ATOM 2445 C C . ALA A 1 311 ? 6.537 2.189 -35.741 1.00 78.50 311 ALA A C 1
ATOM 2447 O O . ALA A 1 311 ? 6.252 2.143 -36.934 1.00 78.50 311 ALA A O 1
ATOM 2448 N N . LEU A 1 312 ? 5.815 2.899 -34.869 1.00 75.19 312 LEU A N 1
ATOM 2449 C CA . LEU A 1 312 ? 4.794 3.847 -35.294 1.00 75.19 312 LEU A CA 1
ATOM 2450 C C . LEU A 1 312 ? 5.467 5.188 -35.583 1.00 75.19 312 LEU A C 1
ATOM 2452 O O . LEU A 1 312 ? 6.185 5.714 -34.731 1.00 75.19 312 LEU A O 1
ATOM 2456 N N . GLY A 1 313 ? 5.201 5.737 -36.769 1.00 69.38 313 GLY A N 1
ATOM 2457 C CA . GLY A 1 313 ? 5.605 7.094 -37.114 1.00 69.38 313 GLY A CA 1
ATOM 2458 C C . GLY A 1 313 ? 5.014 8.131 -36.146 1.00 69.38 313 GLY A C 1
ATOM 2459 O O . GLY A 1 313 ? 4.041 7.844 -35.437 1.00 69.38 313 GLY A O 1
ATOM 2460 N N . PRO A 1 314 ? 5.597 9.339 -36.086 1.00 74.38 314 PRO A N 1
ATOM 2461 C CA . PRO A 1 314 ? 5.070 10.408 -35.250 1.00 74.38 314 PRO A CA 1
ATOM 2462 C C . PRO A 1 314 ? 3.615 10.709 -35.621 1.00 74.38 314 PRO A C 1
ATOM 2464 O O . PRO A 1 314 ? 3.251 10.732 -36.797 1.00 74.38 314 PRO A O 1
ATOM 2467 N N . ALA A 1 315 ? 2.780 10.952 -34.608 1.00 76.44 315 ALA A N 1
ATOM 2468 C CA . ALA A 1 315 ? 1.423 11.425 -34.841 1.00 76.44 315 ALA A CA 1
ATOM 2469 C C . ALA A 1 315 ? 1.466 12.767 -35.584 1.00 76.44 315 ALA A C 1
ATOM 2471 O O . ALA A 1 315 ? 2.313 13.618 -35.293 1.00 76.44 315 ALA A O 1
ATOM 2472 N N . ILE A 1 316 ? 0.539 12.954 -36.524 1.00 80.31 316 ILE A N 1
ATOM 2473 C CA . ILE A 1 316 ? 0.388 14.215 -37.250 1.00 80.31 316 ILE A CA 1
ATOM 2474 C C . ILE A 1 316 ? 0.123 15.320 -36.231 1.00 80.31 316 ILE A C 1
ATOM 2476 O O . ILE A 1 316 ? -0.735 15.175 -35.355 1.00 80.31 316 ILE A O 1
ATOM 2480 N N . ARG A 1 317 ? 0.857 16.428 -36.330 1.00 77.69 317 ARG A N 1
ATOM 2481 C CA . ARG A 1 317 ? 0.667 17.548 -35.410 1.00 77.69 317 ARG A CA 1
ATOM 2482 C C . ARG A 1 317 ? -0.727 18.146 -35.579 1.00 77.69 317 ARG A C 1
ATOM 2484 O O . ARG A 1 317 ? -1.120 18.504 -36.683 1.00 77.69 317 ARG A O 1
ATOM 2491 N N . GLY A 1 318 ? -1.455 18.271 -34.474 1.00 81.75 318 GLY A N 1
ATOM 2492 C CA . GLY A 1 318 ? -2.820 18.791 -34.431 1.00 81.75 318 GLY A CA 1
ATOM 2493 C C . GLY A 1 318 ? -3.500 18.450 -33.105 1.00 81.75 318 GLY A C 1
ATOM 2494 O O . GLY A 1 318 ? -3.171 17.435 -32.498 1.00 81.75 318 GLY A O 1
ATOM 2495 N N . PHE A 1 319 ? -4.414 19.303 -32.627 1.00 77.62 319 PHE A N 1
ATOM 2496 C CA . PHE A 1 319 ? -5.180 19.043 -31.394 1.00 77.62 319 PHE A CA 1
ATOM 2497 C C . PHE A 1 319 ? -6.566 18.454 -31.701 1.00 77.62 319 PHE A C 1
ATOM 2499 O O . PHE A 1 319 ? -6.913 17.400 -31.182 1.00 77.62 319 PHE A O 1
ATOM 2506 N N . PHE A 1 320 ? -7.313 19.082 -32.614 1.00 83.69 320 PHE A N 1
ATOM 2507 C CA . PHE A 1 320 ? -8.567 18.542 -33.168 1.00 83.69 320 PHE A CA 1
ATOM 2508 C C . PHE A 1 320 ? -8.518 18.329 -34.687 1.00 83.69 320 PHE A C 1
ATOM 2510 O O . PHE A 1 320 ? -9.289 17.536 -35.217 1.00 83.69 320 PHE A O 1
ATOM 2517 N N . TYR A 1 321 ? -7.596 19.004 -35.380 1.00 85.19 321 TYR A N 1
ATOM 2518 C CA . TYR A 1 321 ? -7.426 18.934 -36.830 1.00 85.19 321 TYR A CA 1
ATOM 2519 C C . TYR A 1 321 ? -5.936 18.827 -37.180 1.00 85.19 321 TYR A C 1
ATOM 2521 O O . TYR A 1 321 ? -5.123 19.456 -36.491 1.00 85.19 321 TYR A O 1
ATOM 2529 N N . PRO A 1 322 ? -5.564 18.052 -38.216 1.00 83.06 322 PRO A N 1
ATOM 2530 C CA . PRO A 1 322 ? -4.180 17.932 -38.659 1.00 83.06 322 PRO A CA 1
ATOM 2531 C C . PRO A 1 322 ? -3.683 19.260 -39.245 1.00 83.06 322 PRO A C 1
ATOM 2533 O O . PRO A 1 322 ? -4.311 19.839 -40.127 1.00 83.06 322 PRO A O 1
ATOM 2536 N N . ILE A 1 323 ? -2.548 19.738 -38.737 1.00 83.62 323 ILE A N 1
ATOM 2537 C CA . ILE A 1 323 ? -1.849 20.951 -39.192 1.00 83.62 323 ILE A CA 1
ATOM 2538 C C . ILE A 1 323 ? -0.845 20.600 -40.301 1.00 83.62 323 ILE A C 1
ATOM 2540 O O . ILE A 1 323 ? -0.521 21.428 -41.148 1.00 83.62 323 ILE A O 1
ATOM 2544 N N . GLU A 1 324 ? -0.366 19.358 -40.316 1.00 81.56 324 GLU A N 1
ATOM 2545 C CA . GLU A 1 324 ? 0.591 18.839 -41.292 1.00 81.56 324 GLU A CA 1
ATOM 2546 C C . GLU A 1 324 ? -0.079 17.755 -42.153 1.00 81.56 324 GLU A C 1
ATOM 2548 O O . GLU A 1 324 ? -0.977 17.043 -41.696 1.00 81.56 324 GLU A O 1
ATOM 2553 N N . LYS A 1 325 ? 0.339 17.624 -43.418 1.00 72.25 325 LYS A N 1
ATOM 2554 C CA . LYS A 1 325 ? -0.106 16.502 -44.257 1.00 72.25 325 LYS A CA 1
ATOM 2555 C C . LYS A 1 325 ? 0.504 15.197 -43.717 1.00 72.25 325 LYS A C 1
ATOM 2557 O O . LYS A 1 325 ? 1.671 15.224 -43.323 1.00 72.25 325 LYS A O 1
ATOM 2562 N N . PRO A 1 326 ? -0.243 14.074 -43.698 1.00 65.12 326 PRO A N 1
ATOM 2563 C CA . PRO A 1 326 ? 0.316 12.781 -43.323 1.00 65.12 326 PRO A CA 1
ATOM 2564 C C . PRO A 1 326 ? 1.560 12.486 -44.164 1.00 65.12 326 PRO A C 1
ATOM 2566 O O . PRO A 1 326 ? 1.515 12.609 -45.386 1.00 65.12 326 PRO A O 1
ATOM 2569 N N . VAL A 1 327 ? 2.661 12.109 -43.515 1.00 64.88 327 VAL A N 1
ATOM 2570 C CA . VAL A 1 327 ? 3.792 11.498 -44.220 1.00 64.88 327 VAL A CA 1
ATOM 2571 C C . VAL A 1 327 ? 3.323 10.120 -44.680 1.00 64.88 327 VAL A C 1
ATOM 2573 O O . VAL A 1 327 ? 2.768 9.376 -43.866 1.00 64.88 327 VAL A O 1
ATOM 2576 N N . ASP A 1 328 ? 3.513 9.791 -45.959 1.00 59.41 328 ASP A N 1
ATOM 2577 C CA . ASP A 1 328 ? 3.201 8.458 -46.476 1.00 59.41 328 ASP A CA 1
ATOM 2578 C C . ASP A 1 328 ? 3.911 7.410 -45.613 1.00 59.41 328 ASP A C 1
ATOM 2580 O O . ASP A 1 328 ? 5.108 7.523 -45.328 1.00 59.41 328 ASP A O 1
ATOM 2584 N N . ALA A 1 329 ? 3.153 6.427 -45.119 1.00 55.19 329 ALA A N 1
ATOM 2585 C CA . ALA A 1 329 ? 3.695 5.411 -44.226 1.00 55.19 329 ALA A CA 1
ATOM 2586 C C . ALA A 1 329 ? 4.909 4.737 -44.891 1.00 55.19 329 ALA A C 1
ATOM 2588 O O . ALA A 1 329 ? 4.846 4.448 -46.089 1.00 55.19 329 ALA A O 1
ATOM 2589 N N . PRO A 1 330 ? 6.004 4.462 -44.154 1.00 52.34 330 PRO A N 1
ATOM 2590 C CA . PRO A 1 330 ? 7.133 3.746 -44.724 1.00 52.34 330 PRO A CA 1
ATOM 2591 C C . PRO A 1 330 ? 6.632 2.391 -45.224 1.00 52.34 330 PRO A C 1
ATOM 2593 O O . PRO A 1 330 ? 6.218 1.534 -44.440 1.00 52.34 330 PRO A O 1
ATOM 2596 N N . VAL A 1 331 ? 6.620 2.223 -46.546 1.00 48.81 331 VAL A N 1
ATOM 2597 C CA . VAL A 1 331 ? 6.305 0.950 -47.187 1.00 48.81 331 VAL A CA 1
ATOM 2598 C C . VAL A 1 331 ? 7.337 -0.046 -46.672 1.00 48.81 331 VAL A C 1
ATOM 2600 O O . VAL A 1 331 ? 8.542 0.182 -46.788 1.00 48.81 331 VAL A O 1
ATOM 2603 N N . SER A 1 332 ? 6.868 -1.120 -46.034 1.00 41.56 332 SER A N 1
ATOM 2604 C CA . SER A 1 332 ? 7.745 -2.202 -45.589 1.00 41.56 332 SER A CA 1
ATOM 2605 C C . SER A 1 332 ? 8.619 -2.647 -46.774 1.00 41.56 332 SER A C 1
ATOM 2607 O O . SER A 1 332 ? 8.056 -2.857 -47.852 1.00 41.56 332 SER A O 1
ATOM 2609 N N . PRO A 1 333 ? 9.948 -2.829 -46.620 1.00 45.69 333 PRO A N 1
ATOM 2610 C CA . PRO A 1 333 ? 10.869 -3.110 -47.733 1.00 45.69 333 PRO A CA 1
ATOM 2611 C C . PRO A 1 333 ? 10.554 -4.367 -48.568 1.00 45.69 333 PRO A C 1
ATOM 2613 O O . PRO A 1 333 ? 11.255 -4.648 -49.534 1.00 45.69 333 PRO A O 1
ATOM 2616 N N . GLY A 1 334 ? 9.534 -5.148 -48.195 1.00 41.28 334 GLY A N 1
ATOM 2617 C CA . GLY A 1 334 ? 9.098 -6.360 -48.888 1.00 41.28 334 GLY A CA 1
ATOM 2618 C C . GLY A 1 334 ? 7.786 -6.257 -49.673 1.00 41.28 334 GLY A C 1
ATOM 2619 O O . GLY A 1 334 ? 7.378 -7.270 -50.236 1.00 41.28 334 GLY A O 1
ATOM 2620 N N . HIS A 1 335 ? 7.113 -5.102 -49.719 1.00 40.03 335 HIS A N 1
ATOM 2621 C CA . HIS A 1 335 ? 5.902 -4.937 -50.531 1.00 40.03 335 HIS A CA 1
ATOM 2622 C C . HIS A 1 335 ? 6.174 -4.030 -51.739 1.00 40.03 335 HIS A C 1
ATOM 2624 O O . HIS A 1 335 ? 6.327 -2.822 -51.552 1.00 40.03 335 HIS A O 1
ATOM 2630 N N . PRO A 1 336 ? 6.215 -4.559 -52.981 1.00 41.84 336 PRO A N 1
ATOM 2631 C CA . PRO A 1 336 ? 6.079 -3.696 -54.147 1.00 41.84 336 PRO A CA 1
ATOM 2632 C C . PRO A 1 336 ? 4.736 -2.949 -54.053 1.00 41.84 336 PRO A C 1
ATOM 2634 O O . PRO A 1 336 ? 3.783 -3.498 -53.480 1.00 41.84 336 PRO A O 1
ATOM 2637 N N . PRO A 1 337 ? 4.645 -1.710 -54.572 1.00 43.56 337 PRO A N 1
ATOM 2638 C CA . PRO A 1 337 ? 3.381 -0.992 -54.646 1.00 43.56 337 PRO A CA 1
ATOM 2639 C C . PRO A 1 337 ? 2.334 -1.917 -55.263 1.00 43.56 337 PRO A C 1
ATOM 2641 O O . PRO A 1 337 ? 2.596 -2.539 -56.293 1.00 43.56 337 PRO A O 1
ATOM 2644 N N . VAL A 1 338 ? 1.174 -2.052 -54.619 1.00 50.06 338 VAL A N 1
ATOM 2645 C CA . VAL A 1 338 ? 0.045 -2.748 -55.238 1.00 50.06 338 VAL A CA 1
ATOM 2646 C C . VAL A 1 338 ? -0.272 -1.969 -56.508 1.00 50.06 338 VAL A C 1
ATOM 2648 O O . VAL A 1 338 ? -0.684 -0.811 -56.422 1.00 50.06 338 VAL A O 1
ATOM 2651 N N . GLU A 1 339 ? -0.005 -2.568 -57.671 1.00 48.56 339 GLU A N 1
ATOM 2652 C CA . GLU A 1 339 ? -0.331 -1.950 -58.952 1.00 48.56 339 GLU A CA 1
ATOM 2653 C C . GLU A 1 339 ? -1.814 -1.552 -58.939 1.00 48.56 339 GLU A C 1
ATOM 2655 O O . GLU A 1 339 ? -2.654 -2.329 -58.459 1.00 48.56 339 GLU A O 1
ATOM 2660 N N . PRO A 1 340 ? -2.158 -0.339 -59.405 1.00 49.41 340 PRO A N 1
ATOM 2661 C CA . PRO A 1 340 ? -3.544 0.080 -59.477 1.00 49.41 340 PRO A CA 1
ATOM 2662 C C . PRO A 1 340 ? -4.327 -0.965 -60.270 1.00 49.41 340 PRO A C 1
ATOM 2664 O O . PRO A 1 340 ? -3.944 -1.357 -61.372 1.00 49.41 340 PRO A O 1
ATOM 2667 N N . ARG A 1 341 ? -5.411 -1.453 -59.660 1.00 46.81 341 ARG A N 1
ATOM 2668 C CA . ARG A 1 341 ? -6.299 -2.459 -60.244 1.00 46.81 341 ARG A CA 1
ATOM 2669 C C . ARG A 1 341 ? -6.686 -1.977 -61.652 1.00 46.81 341 ARG A C 1
ATOM 2671 O O . ARG A 1 341 ? -7.210 -0.867 -61.739 1.00 46.81 341 ARG A O 1
ATOM 2678 N N . PRO A 1 342 ? -6.437 -2.747 -62.729 1.00 53.06 342 PRO A N 1
ATOM 2679 C CA . PRO A 1 342 ? -6.780 -2.300 -64.072 1.00 53.06 342 PRO A CA 1
ATOM 2680 C C . PRO A 1 342 ? -8.274 -1.978 -64.125 1.00 53.06 342 PRO A C 1
ATOM 2682 O O . PRO A 1 342 ? -9.095 -2.751 -63.615 1.00 53.06 342 PRO A O 1
ATOM 2685 N N . GLU A 1 343 ? -8.607 -0.811 -64.683 1.00 47.72 343 GLU A N 1
ATOM 2686 C CA . GLU A 1 343 ? -9.988 -0.376 -64.873 1.00 47.72 343 GLU A CA 1
ATOM 2687 C C . GLU A 1 343 ? -10.760 -1.482 -65.586 1.00 47.72 343 GLU A C 1
ATOM 2689 O O . GLU A 1 343 ? -10.397 -1.952 -66.667 1.00 47.72 343 GLU A O 1
ATOM 2694 N N . ARG A 1 344 ? -11.818 -1.948 -64.926 1.00 50.50 344 ARG A N 1
ATOM 2695 C CA . ARG A 1 344 ? -12.689 -2.979 -65.464 1.00 50.50 344 ARG A CA 1
ATOM 2696 C C . ARG A 1 344 ? -13.467 -2.334 -66.607 1.00 50.50 344 ARG A C 1
ATOM 2698 O O . ARG A 1 344 ? -14.372 -1.548 -66.359 1.00 50.50 344 ARG A O 1
ATOM 2705 N N . THR A 1 345 ? -13.095 -2.645 -67.843 1.00 48.34 345 THR A N 1
ATOM 2706 C CA . THR A 1 345 ? -13.859 -2.261 -69.031 1.00 48.34 345 THR A CA 1
ATOM 2707 C C . THR A 1 345 ? -15.248 -2.885 -68.926 1.00 48.34 345 THR A C 1
ATOM 2709 O O . THR A 1 345 ? -15.398 -4.109 -68.919 1.00 48.34 345 THR A O 1
ATOM 2712 N N . GLU A 1 346 ? -16.271 -2.046 -68.768 1.00 44.69 346 GLU A N 1
ATOM 2713 C CA . GLU A 1 346 ? -17.661 -2.480 -68.839 1.00 44.69 346 GLU A CA 1
ATOM 2714 C C . GLU A 1 346 ? -17.951 -2.953 -70.265 1.00 44.69 346 GLU A C 1
ATOM 2716 O O . GLU A 1 346 ? -17.890 -2.189 -71.227 1.00 44.69 346 GLU A O 1
ATOM 2721 N N . ILE A 1 347 ? -18.243 -4.244 -70.406 1.00 46.66 347 ILE A N 1
ATOM 2722 C CA . ILE A 1 347 ? -18.768 -4.808 -71.645 1.00 46.66 347 ILE A CA 1
ATOM 2723 C C . ILE A 1 347 ? -20.244 -4.404 -71.698 1.00 46.66 347 ILE A C 1
ATOM 2725 O O . ILE A 1 347 ? -21.062 -4.976 -70.977 1.00 46.66 347 ILE A O 1
ATOM 2729 N N . SER A 1 348 ? -20.588 -3.409 -72.518 1.00 43.91 348 SER A N 1
ATOM 2730 C CA . SER A 1 348 ? -21.985 -3.091 -72.805 1.00 43.91 348 SER A CA 1
ATOM 2731 C C . SER A 1 348 ? -22.560 -4.155 -73.743 1.00 43.91 348 SER A C 1
ATOM 2733 O O . SER A 1 348 ? -22.101 -4.356 -74.868 1.00 43.91 348 SER A O 1
ATOM 2735 N N . SER A 1 349 ? -23.564 -4.888 -73.265 1.00 40.75 349 SER A N 1
ATOM 2736 C CA . SER A 1 349 ? -24.410 -5.712 -74.122 1.00 40.75 349 SER A CA 1
ATOM 2737 C C . SER A 1 349 ? -25.395 -4.802 -74.857 1.00 40.75 349 SER A C 1
ATOM 2739 O O . SER A 1 349 ? -26.058 -3.955 -74.259 1.00 40.75 349 SER A O 1
ATOM 2741 N N . GLY A 1 350 ? -25.432 -4.945 -76.181 1.00 45.25 350 GLY A N 1
ATOM 2742 C CA . GLY A 1 350 ? -26.222 -4.109 -77.075 1.00 45.25 350 GLY A CA 1
ATOM 2743 C C . GLY A 1 350 ? -27.715 -4.081 -76.748 1.00 45.25 350 GLY A C 1
ATOM 2744 O O . GLY A 1 350 ? -28.311 -5.085 -76.362 1.00 45.25 350 GLY A O 1
ATOM 2745 N N . SER A 1 351 ? -28.325 -2.923 -76.993 1.00 38.12 351 SER A N 1
ATOM 2746 C CA . SER A 1 351 ? -29.746 -2.842 -77.310 1.00 38.12 351 SER A CA 1
ATOM 2747 C C . SER A 1 351 ? -29.894 -2.154 -78.665 1.00 38.12 351 SER A C 1
ATOM 2749 O O . SER A 1 351 ? -29.752 -0.942 -78.804 1.00 38.12 351 SER A O 1
ATOM 2751 N N . GLU A 1 352 ? -30.148 -2.966 -79.690 1.00 42.62 352 GLU A N 1
ATOM 2752 C CA . GLU A 1 352 ? -30.938 -2.513 -80.826 1.00 42.62 352 GLU A CA 1
ATOM 2753 C C . GLU A 1 352 ? -32.304 -2.074 -80.286 1.00 42.62 352 GLU A C 1
ATOM 2755 O O . GLU A 1 352 ? -33.010 -2.860 -79.654 1.00 42.62 352 GLU A O 1
ATOM 2760 N N . SER A 1 353 ? -32.719 -0.844 -80.575 1.00 36.06 353 SER A N 1
ATOM 2761 C CA . SER A 1 353 ? -34.144 -0.566 -80.713 1.00 36.06 353 SER A CA 1
ATOM 2762 C C . SER A 1 353 ? -34.363 0.345 -81.911 1.00 36.06 353 SER A C 1
ATOM 2764 O O . SER A 1 353 ? -33.762 1.406 -82.053 1.00 36.06 353 SER A O 1
ATOM 2766 N N . ARG A 1 354 ? -35.185 -0.182 -82.814 1.00 38.22 354 ARG A N 1
ATOM 2767 C CA . ARG A 1 354 ? -35.736 0.461 -83.997 1.00 38.22 354 ARG A CA 1
ATOM 2768 C C . ARG A 1 354 ? -36.552 1.686 -83.581 1.00 38.22 354 ARG A C 1
ATOM 2770 O O . ARG A 1 354 ? -37.409 1.545 -82.711 1.00 38.22 354 ARG A O 1
ATOM 2777 N N . HIS A 1 355 ? -36.366 2.805 -84.275 1.00 35.94 355 HIS A N 1
ATOM 2778 C CA . HIS A 1 355 ? -37.430 3.453 -85.046 1.00 35.94 355 HIS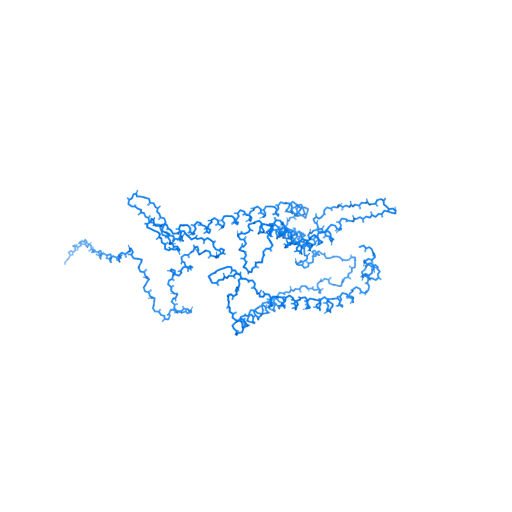 A CA 1
ATOM 2779 C C . HIS A 1 355 ? -36.869 4.485 -86.018 1.00 35.94 355 HIS A C 1
ATOM 2781 O O . HIS A 1 355 ? -35.899 5.177 -85.641 1.00 35.94 355 HIS A O 1
#

Radius of gyration: 32.51 Å; chains: 1; bounding box: 65×49×128 Å